Protein AF-A0AAV7UQ19-F1 (afdb_monomer_lite)

InterPro domains:
  IPR021623 Lamina-associated polypeptide 2 alpha, C-terminal [PF11560] (41-171)

Secondary structure (DSSP, 8-state):
--THHHHHSPPPGGGTTS-SS----HHHHHHHHHH---SSS-SS-HHHHHHHHHHHHHHHHHHHHHHHHHHHHHHHHHHHHHHHHHHHHHHTT---HHHHHHHHHHHHHHHHHHHHHHHHHHHHHHHHHHHHHHHHHHT----HHHHHHHHTSPP-SSSSSHHHHHHHHHHHHHHTT-GGG-S--TT----------TTS---TTS---S---PPP------

Structure (mmCIF, N/CA/C/O backbone):
data_AF-A0AAV7UQ19-F1
#
_entry.id   AF-A0AAV7UQ19-F1
#
loop_
_atom_site.group_PDB
_atom_site.id
_atom_site.type_symbol
_atom_site.label_atom_id
_atom_site.label_alt_id
_atom_site.label_comp_id
_atom_site.label_asym_id
_atom_site.label_entity_id
_atom_site.label_seq_id
_atom_site.pdbx_PDB_ins_code
_atom_site.Cartn_x
_atom_site.Cartn_y
_atom_site.Cartn_z
_atom_site.occupancy
_atom_site.B_iso_or_equiv
_atom_site.auth_seq_id
_atom_site.auth_comp_id
_atom_site.auth_asym_id
_atom_site.auth_atom_id
_atom_site.pdbx_PDB_model_num
ATOM 1 N N . MET A 1 1 ? 0.026 9.177 -5.948 1.00 49.06 1 MET A N 1
ATOM 2 C CA . MET A 1 1 ? -0.647 8.541 -4.798 1.00 49.06 1 MET A CA 1
ATOM 3 C C . MET A 1 1 ? -1.899 9.338 -4.494 1.00 49.06 1 MET A C 1
ATOM 5 O O . MET A 1 1 ? -1.816 10.563 -4.570 1.00 49.06 1 MET A O 1
ATOM 9 N N . PRO A 1 2 ? -3.050 8.702 -4.235 1.00 48.94 2 PRO A N 1
ATOM 10 C CA . PRO A 1 2 ? -4.256 9.445 -3.907 1.00 48.94 2 PRO A CA 1
ATOM 11 C C . PRO A 1 2 ? -4.009 10.216 -2.606 1.00 48.94 2 PRO A C 1
ATOM 13 O O . PRO A 1 2 ? -3.801 9.622 -1.557 1.00 48.94 2 PRO A O 1
ATOM 16 N N . ARG A 1 3 ? -4.032 11.551 -2.680 1.00 52.94 3 ARG A N 1
ATOM 17 C CA . ARG A 1 3 ? -3.902 12.474 -1.532 1.00 52.94 3 ARG A CA 1
ATOM 18 C C . ARG A 1 3 ? -5.003 12.289 -0.469 1.00 52.94 3 ARG A C 1
ATOM 20 O O . ARG A 1 3 ? -4.971 12.941 0.567 1.00 52.94 3 ARG A O 1
ATOM 27 N N . PHE A 1 4 ? -5.979 11.426 -0.742 1.00 53.84 4 PHE A N 1
ATOM 28 C CA . PHE A 1 4 ? -7.168 11.185 0.069 1.00 53.84 4 PHE A CA 1
ATOM 29 C C . PHE A 1 4 ? -6.860 10.538 1.420 1.00 53.84 4 PHE A C 1
ATOM 31 O O . PHE A 1 4 ? -7.400 10.937 2.444 1.00 53.84 4 PHE A O 1
ATOM 38 N N . THR A 1 5 ? -5.944 9.580 1.448 1.00 58.97 5 THR A N 1
ATOM 39 C CA . THR A 1 5 ? -5.690 8.749 2.631 1.00 58.97 5 THR A CA 1
ATOM 40 C C . THR A 1 5 ? -4.917 9.485 3.729 1.00 58.97 5 THR A C 1
ATOM 42 O O . THR A 1 5 ? -5.067 9.165 4.902 1.00 58.97 5 THR A O 1
ATOM 45 N N . ALA A 1 6 ? -4.136 10.516 3.389 1.00 63.81 6 ALA A N 1
ATOM 46 C CA . ALA A 1 6 ? -3.443 11.339 4.384 1.00 63.81 6 ALA A CA 1
ATOM 47 C C . ALA A 1 6 ? -4.411 12.183 5.235 1.00 63.81 6 ALA A C 1
ATOM 49 O O . ALA A 1 6 ? -4.102 12.477 6.385 1.00 63.81 6 ALA A O 1
ATOM 50 N N . LYS A 1 7 ? -5.579 12.546 4.684 1.00 75.94 7 LYS A N 1
ATOM 51 C CA . LYS A 1 7 ? -6.638 13.251 5.423 1.00 75.94 7 LYS A CA 1
ATOM 52 C C . LYS A 1 7 ? -7.457 12.310 6.306 1.00 75.94 7 LYS A C 1
ATOM 54 O O . LYS A 1 7 ? -7.881 12.720 7.376 1.00 75.94 7 LYS A O 1
ATOM 59 N N . LEU A 1 8 ? -7.666 11.074 5.851 1.00 80.44 8 LEU A N 1
ATOM 60 C CA . LEU A 1 8 ? -8.475 10.074 6.556 1.00 80.44 8 LEU A CA 1
ATOM 61 C C . LEU A 1 8 ? -7.767 9.491 7.788 1.00 80.44 8 LEU A C 1
ATOM 63 O O . LEU A 1 8 ? -8.427 9.103 8.743 1.00 80.44 8 LEU A O 1
ATOM 67 N N . TYR A 1 9 ? -6.430 9.456 7.783 1.00 85.69 9 TYR A N 1
ATOM 68 C CA . TYR A 1 9 ? -5.628 8.873 8.863 1.00 85.69 9 TYR A CA 1
ATOM 69 C C . TYR A 1 9 ? -4.575 9.874 9.378 1.00 85.69 9 TYR A C 1
ATOM 71 O O . TYR A 1 9 ? -3.382 9.712 9.085 1.00 85.69 9 TYR A O 1
ATOM 79 N N . PRO A 1 10 ? -4.979 10.936 10.105 1.00 82.38 10 PRO A N 1
ATOM 80 C CA . PRO A 1 10 ? -4.056 11.976 10.557 1.00 82.38 10 PRO A CA 1
ATOM 81 C C . PRO A 1 10 ? -3.060 11.426 11.587 1.00 82.38 10 PRO A C 1
ATOM 83 O O . PRO A 1 10 ? -3.428 10.710 12.503 1.00 82.38 10 PRO A O 1
ATOM 86 N N . LEU A 1 11 ? -1.771 11.727 11.485 1.00 68.56 11 LEU A N 1
ATOM 87 C CA . LEU A 1 11 ? -0.820 11.243 12.490 1.00 68.56 11 LEU A CA 1
ATOM 88 C C . LEU A 1 11 ? -0.885 12.075 13.774 1.00 68.56 11 LEU A C 1
ATOM 90 O O . LEU A 1 11 ? -0.812 13.301 13.717 1.00 68.56 11 LEU A O 1
ATOM 94 N N . GLN A 1 12 ? -0.965 11.400 14.925 1.00 67.56 12 GLN A N 1
ATOM 95 C CA . GLN A 1 12 ? -0.674 12.024 16.218 1.00 67.56 12 GLN A CA 1
ATOM 96 C C . GLN A 1 12 ? 0.805 12.436 16.293 1.00 67.56 12 GLN A C 1
ATOM 98 O O . GLN A 1 12 ? 1.647 11.870 15.591 1.00 67.56 12 GLN A O 1
ATOM 103 N N . ASP A 1 13 ? 1.119 13.393 17.171 1.00 65.06 13 ASP A N 1
ATOM 104 C CA . ASP A 1 13 ? 2.442 14.026 17.303 1.00 65.06 13 ASP A CA 1
ATOM 105 C C . ASP A 1 13 ? 3.612 13.034 17.361 1.00 65.06 13 ASP A C 1
ATOM 107 O O . ASP A 1 13 ? 4.627 13.245 16.709 1.00 65.06 13 ASP A O 1
ATOM 111 N N . MET A 1 14 ? 3.424 11.899 18.039 1.00 55.53 14 MET A N 1
ATOM 112 C CA . MET A 1 14 ? 4.419 10.827 18.214 1.00 55.53 14 MET A CA 1
ATOM 113 C C . MET A 1 14 ? 4.880 10.149 16.913 1.00 55.53 14 MET A C 1
ATOM 115 O O . MET A 1 14 ? 5.883 9.445 16.898 1.00 55.53 14 MET A O 1
ATOM 119 N N . LEU A 1 15 ? 4.117 10.293 15.831 1.00 61.28 15 LEU A N 1
ATOM 120 C CA . LEU A 1 15 ? 4.393 9.666 14.540 1.00 61.28 15 LEU A CA 1
ATOM 121 C C . LEU A 1 15 ? 4.612 10.699 13.433 1.00 61.28 15 LEU A C 1
ATOM 123 O O . LEU A 1 15 ? 4.862 10.294 12.301 1.00 61.28 15 LEU A O 1
ATOM 127 N N . LYS A 1 16 ? 4.544 12.005 13.734 1.00 65.62 16 LYS A N 1
ATOM 128 C CA . LYS A 1 16 ? 4.816 13.082 12.764 1.00 65.62 16 LYS A CA 1
ATOM 129 C C . LYS A 1 16 ? 6.206 12.969 12.141 1.00 65.62 16 LYS A C 1
ATOM 131 O O . LYS A 1 16 ? 6.373 13.339 10.985 1.00 65.62 16 LYS A O 1
ATOM 136 N N . ASP A 1 17 ? 7.147 12.387 12.877 1.00 67.50 17 ASP A N 1
ATOM 137 C CA . ASP A 1 17 ? 8.514 12.144 12.418 1.00 67.50 17 ASP A CA 1
ATOM 138 C C . ASP A 1 17 ? 8.624 10.972 11.436 1.00 67.50 17 ASP A C 1
ATOM 140 O O . ASP A 1 17 ? 9.706 10.714 10.911 1.00 67.50 17 ASP A O 1
ATOM 144 N N . LEU A 1 18 ? 7.533 10.239 11.172 1.00 65.94 18 LEU A N 1
ATOM 145 C CA . LEU A 1 18 ? 7.543 9.186 10.170 1.00 65.94 18 LEU A CA 1
ATOM 146 C C . LEU A 1 18 ? 7.706 9.839 8.788 1.00 65.94 18 LEU A C 1
ATOM 148 O O . LEU A 1 18 ? 6.786 10.519 8.323 1.00 65.94 18 LEU A O 1
ATOM 152 N N . PRO A 1 19 ? 8.848 9.635 8.116 1.00 65.75 19 PRO A N 1
ATOM 153 C CA . PRO A 1 19 ? 9.181 10.385 6.918 1.00 65.75 19 PRO A CA 1
ATOM 154 C C . PRO A 1 19 ? 8.179 10.098 5.790 1.00 65.75 19 PRO A C 1
ATOM 156 O O . PRO A 1 19 ? 8.015 8.961 5.343 1.00 65.75 19 PRO A O 1
ATOM 159 N N . ASP A 1 20 ? 7.520 11.151 5.300 1.00 66.12 20 ASP A N 1
ATOM 160 C CA . ASP A 1 20 ? 6.626 11.094 4.130 1.00 66.12 20 ASP A CA 1
ATOM 161 C C . ASP A 1 20 ? 7.392 10.861 2.814 1.00 66.12 20 ASP A C 1
ATOM 163 O O . ASP A 1 20 ? 6.817 10.475 1.791 1.00 66.12 20 ASP A O 1
ATOM 167 N N . SER A 1 21 ? 8.706 11.080 2.838 1.00 69.06 21 SER A N 1
ATOM 168 C CA . SER A 1 21 ? 9.619 10.933 1.709 1.00 69.06 21 SER A CA 1
ATOM 169 C C . SER A 1 21 ? 10.828 10.097 2.092 1.00 69.06 21 SER A C 1
ATOM 171 O O . SER A 1 21 ? 11.282 10.153 3.228 1.00 69.06 21 SER A O 1
ATOM 173 N N . ILE A 1 22 ? 11.399 9.376 1.127 1.00 76.06 22 ILE A N 1
ATOM 174 C CA . ILE A 1 22 ? 12.672 8.678 1.334 1.00 76.06 22 ILE A CA 1
ATOM 175 C C . ILE A 1 22 ? 13.717 9.703 1.808 1.00 76.06 22 ILE A C 1
ATOM 177 O O . ILE A 1 22 ? 13.886 10.723 1.131 1.00 76.06 22 ILE A O 1
ATOM 181 N N . PRO A 1 23 ? 14.396 9.471 2.945 1.00 76.88 23 PRO A N 1
ATOM 182 C CA . PRO A 1 23 ? 15.484 10.334 3.372 1.00 76.88 23 PRO A CA 1
ATOM 183 C C . PRO A 1 23 ? 16.615 10.248 2.345 1.00 76.88 23 PRO A C 1
ATOM 185 O O . PRO A 1 23 ? 17.135 9.168 2.072 1.00 76.88 23 PRO A O 1
ATOM 188 N N . ASN A 1 24 ? 16.981 11.391 1.772 1.00 74.38 24 ASN A N 1
ATOM 189 C CA . ASN A 1 24 ? 18.161 11.520 0.927 1.00 74.38 24 ASN A CA 1
ATOM 190 C C . ASN A 1 24 ? 19.242 12.219 1.744 1.00 74.38 24 ASN A C 1
ATOM 192 O O . ASN A 1 24 ? 19.076 13.382 2.112 1.00 74.38 24 ASN A O 1
ATOM 196 N N . ASP A 1 25 ? 20.337 11.519 2.022 1.00 80.69 25 ASP A N 1
ATOM 197 C CA . ASP A 1 25 ? 21.479 12.113 2.705 1.00 80.69 25 ASP A CA 1
ATOM 198 C C . ASP A 1 25 ? 22.265 12.993 1.719 1.00 80.69 25 ASP A C 1
ATOM 200 O O . ASP A 1 25 ? 22.795 12.519 0.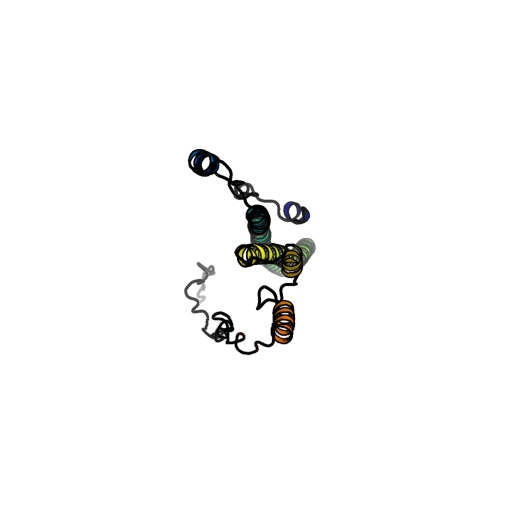707 1.00 80.69 25 ASP A O 1
ATOM 204 N N . CYS A 1 26 ? 22.313 14.298 1.996 1.00 79.25 26 CYS A N 1
ATOM 205 C CA . CYS A 1 26 ? 23.007 15.271 1.159 1.00 79.25 26 CYS A CA 1
ATOM 206 C C . CYS A 1 26 ? 24.517 15.007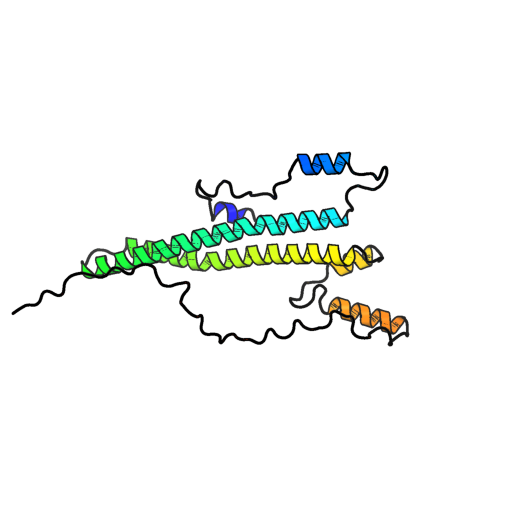 1.094 1.00 79.25 26 CYS A C 1
ATOM 208 O O . CYS A 1 26 ? 25.137 15.291 0.065 1.00 79.25 26 CYS A O 1
ATOM 210 N N . PHE A 1 27 ? 25.107 14.416 2.136 1.00 81.25 27 PHE A N 1
ATOM 211 C CA . PHE A 1 27 ? 26.520 14.049 2.140 1.00 81.25 27 PHE A CA 1
ATOM 212 C C . PHE A 1 27 ? 26.794 12.861 1.230 1.00 81.25 27 PHE A C 1
ATOM 214 O O . PHE A 1 27 ? 27.799 12.869 0.529 1.00 81.25 27 PHE A O 1
ATOM 221 N N . VAL A 1 28 ? 25.882 11.887 1.163 1.00 81.88 28 VAL A N 1
ATOM 222 C CA . VAL A 1 28 ? 25.990 10.771 0.210 1.00 81.88 28 VAL A CA 1
ATOM 223 C C . VAL A 1 28 ? 25.868 11.285 -1.221 1.00 81.88 28 VAL A C 1
ATOM 225 O O . VAL A 1 28 ? 26.685 10.927 -2.063 1.00 81.88 28 VAL A O 1
ATOM 228 N N . ALA A 1 29 ? 24.910 12.174 -1.495 1.00 80.19 29 ALA A N 1
ATOM 229 C CA . ALA A 1 29 ? 24.781 12.795 -2.814 1.00 80.19 29 ALA A CA 1
ATOM 230 C C . ALA A 1 29 ? 26.049 13.575 -3.203 1.00 80.19 29 ALA A C 1
ATOM 232 O O . ALA A 1 29 ? 26.537 13.446 -4.324 1.00 80.19 29 ALA A O 1
ATOM 233 N N . SER A 1 30 ? 26.616 14.333 -2.261 1.00 80.75 30 SER A N 1
ATOM 234 C CA . SER A 1 30 ? 27.856 15.087 -2.468 1.00 80.75 30 SER A CA 1
ATOM 235 C C . SER A 1 30 ? 29.048 14.156 -2.692 1.00 80.75 30 SER A C 1
ATOM 237 O O . SER A 1 30 ? 29.818 14.359 -3.623 1.00 80.75 30 SER A O 1
ATOM 239 N N . LEU A 1 31 ? 29.177 13.095 -1.892 1.00 83.00 31 LEU A N 1
ATOM 240 C CA . LEU A 1 31 ? 30.233 12.097 -2.032 1.00 83.00 31 LEU A CA 1
ATOM 241 C C . LEU A 1 31 ? 30.174 11.423 -3.404 1.00 83.00 31 LEU A C 1
ATOM 243 O O . LEU A 1 31 ? 31.208 11.300 -4.052 1.00 83.00 31 LEU A O 1
ATOM 247 N N . VAL A 1 32 ? 28.985 11.040 -3.878 1.00 81.25 32 VAL A N 1
ATOM 248 C CA . VAL A 1 32 ? 28.799 10.459 -5.219 1.00 81.25 32 VAL A CA 1
ATOM 249 C C . VAL A 1 32 ? 29.258 11.429 -6.309 1.00 81.25 32 VAL A C 1
ATOM 251 O O . VAL A 1 32 ? 29.998 11.020 -7.196 1.00 81.25 32 VAL A O 1
ATOM 254 N N . MET A 1 33 ? 28.901 12.713 -6.207 1.00 77.69 33 MET A N 1
ATOM 255 C CA . MET A 1 33 ? 29.345 13.745 -7.156 1.00 77.69 33 MET A CA 1
ATOM 256 C C . MET A 1 33 ? 30.867 13.959 -7.143 1.00 77.69 33 MET A C 1
ATOM 258 O O . MET A 1 33 ? 31.459 14.176 -8.193 1.00 77.69 33 MET A O 1
ATOM 262 N N . PHE A 1 34 ? 31.513 13.899 -5.974 1.00 78.69 34 PHE A N 1
ATOM 263 C CA . PHE A 1 34 ? 32.963 14.103 -5.852 1.00 78.69 34 PHE A CA 1
ATOM 264 C C . PHE A 1 34 ? 33.798 12.856 -6.178 1.00 78.69 34 PHE A C 1
ATOM 266 O O . PHE A 1 34 ? 34.990 12.979 -6.446 1.00 78.69 34 PHE A O 1
ATOM 273 N N . THR A 1 35 ? 33.203 11.662 -6.129 1.00 79.06 35 THR A N 1
ATOM 274 C CA . THR A 1 35 ? 33.899 10.381 -6.355 1.00 79.06 35 THR A CA 1
ATOM 275 C C . THR A 1 35 ? 33.578 9.737 -7.701 1.00 79.06 35 THR A C 1
ATOM 277 O O . THR A 1 35 ? 34.187 8.722 -8.040 1.00 79.06 35 THR A O 1
ATOM 280 N N . SER A 1 36 ? 32.660 10.296 -8.495 1.00 71.56 36 SER A N 1
ATOM 281 C CA . SER A 1 36 ? 32.379 9.795 -9.840 1.00 71.56 36 SER A CA 1
ATOM 282 C C . SER A 1 36 ? 33.562 10.075 -10.774 1.00 71.56 36 SER A C 1
ATOM 284 O O . SER A 1 36 ? 33.813 11.215 -11.144 1.00 71.56 36 SER A O 1
ATOM 286 N N . VAL A 1 37 ? 34.281 9.021 -11.165 1.00 66.06 37 VAL A N 1
ATOM 287 C CA . VAL A 1 37 ? 35.492 9.081 -12.017 1.00 66.06 37 VAL A CA 1
ATOM 288 C C . VAL A 1 37 ? 35.161 9.215 -13.518 1.00 66.06 37 VAL A C 1
ATOM 290 O O . VAL A 1 37 ? 36.055 9.260 -14.354 1.00 66.06 37 VAL A O 1
ATOM 293 N N . VAL A 1 38 ? 33.881 9.258 -13.900 1.00 61.19 38 VAL A N 1
ATOM 294 C CA . VAL A 1 38 ? 33.470 9.228 -15.312 1.00 61.19 38 VAL A CA 1
ATOM 295 C C . VAL A 1 38 ? 33.130 10.639 -15.793 1.00 61.19 38 VAL A C 1
ATOM 297 O O . VAL A 1 38 ? 32.116 11.192 -15.383 1.00 61.19 38 VAL A O 1
ATOM 300 N N . GLU A 1 39 ? 33.972 11.207 -16.662 1.00 56.56 39 GLU A N 1
ATOM 301 C CA . GLU A 1 39 ? 33.857 12.601 -17.131 1.00 56.56 39 GLU A CA 1
ATOM 302 C C . GLU A 1 39 ? 32.731 12.845 -18.161 1.00 56.56 39 GLU A C 1
ATOM 304 O O . GLU A 1 39 ? 32.333 13.990 -18.326 1.00 56.56 39 GLU A O 1
ATOM 309 N N . ASP A 1 40 ? 32.147 11.806 -18.782 1.00 49.12 40 ASP A N 1
ATOM 310 C CA . ASP A 1 40 ? 31.154 11.972 -19.872 1.00 49.12 40 ASP A CA 1
ATOM 311 C C . ASP A 1 40 ? 29.950 11.002 -19.842 1.00 49.12 40 ASP A C 1
ATOM 313 O O . ASP A 1 40 ? 29.156 10.941 -20.785 1.00 49.12 40 ASP A O 1
ATOM 317 N N . ALA A 1 41 ? 29.753 10.233 -18.768 1.00 51.06 41 ALA A N 1
ATOM 318 C CA . ALA A 1 41 ? 28.557 9.398 -18.644 1.00 51.06 41 ALA A CA 1
ATOM 319 C C . ALA A 1 41 ? 27.459 10.169 -17.916 1.00 51.06 41 ALA A C 1
ATOM 321 O O . ALA A 1 41 ? 27.666 10.670 -16.814 1.00 51.06 41 ALA A O 1
ATOM 322 N N . ASN A 1 42 ? 26.273 10.224 -18.518 1.00 56.50 42 ASN A N 1
ATOM 323 C CA . ASN A 1 42 ? 25.042 10.631 -17.854 1.00 56.50 42 ASN A CA 1
ATOM 324 C C . ASN A 1 42 ? 24.936 9.892 -16.502 1.00 56.50 42 ASN A C 1
ATOM 326 O O . ASN A 1 42 ? 24.652 8.700 -16.472 1.00 56.50 42 ASN A O 1
ATOM 330 N N . ILE A 1 43 ? 25.222 10.587 -15.391 1.00 58.19 43 ILE A N 1
ATOM 331 C CA . ILE A 1 43 ? 25.453 10.008 -14.047 1.00 58.19 43 ILE A CA 1
ATOM 332 C C . ILE A 1 43 ? 24.243 9.189 -13.549 1.00 58.19 43 ILE A C 1
ATOM 334 O O . ILE A 1 43 ? 24.357 8.368 -12.638 1.00 58.19 43 ILE A O 1
ATOM 338 N N . ARG A 1 44 ? 23.073 9.380 -14.170 1.00 65.19 44 ARG A N 1
ATOM 339 C CA . ARG A 1 44 ? 21.897 8.524 -14.018 1.00 65.19 44 ARG A CA 1
ATOM 340 C C . ARG A 1 44 ? 21.373 8.084 -15.372 1.00 65.19 44 ARG A C 1
ATOM 342 O O . ARG A 1 44 ? 20.899 8.903 -16.160 1.00 65.19 44 ARG A O 1
ATOM 349 N N . ASP A 1 45 ? 21.337 6.775 -15.582 1.00 78.12 45 ASP A N 1
ATOM 350 C CA . ASP A 1 45 ? 20.615 6.205 -16.706 1.00 78.12 45 ASP A CA 1
ATOM 351 C C . ASP A 1 45 ? 19.115 6.505 -16.583 1.00 78.12 45 ASP A C 1
ATOM 353 O O . ASP A 1 45 ? 18.522 6.459 -15.501 1.00 78.12 45 ASP A O 1
ATOM 357 N N . SER A 1 46 ? 18.453 6.761 -17.715 1.00 83.06 46 SER A N 1
ATOM 358 C CA . SER A 1 46 ? 16.994 6.985 -17.753 1.00 83.06 46 SER A CA 1
ATOM 359 C C . SER A 1 46 ? 16.185 5.818 -17.154 1.00 83.06 46 SER A C 1
ATOM 361 O O . SER A 1 46 ? 15.041 5.989 -16.726 1.00 83.06 46 SER A O 1
ATOM 363 N N . VAL A 1 47 ? 16.773 4.618 -17.113 1.00 85.50 47 VAL A N 1
ATOM 364 C CA . VAL A 1 47 ? 16.213 3.429 -16.457 1.00 85.50 47 VAL A CA 1
ATOM 365 C C . VAL A 1 47 ? 16.299 3.556 -14.936 1.00 85.50 47 VAL A C 1
ATOM 367 O O . VAL A 1 47 ? 15.302 3.310 -14.255 1.00 85.50 47 VAL A O 1
ATOM 370 N N . ASP A 1 48 ? 17.434 4.008 -14.403 1.00 87.94 48 ASP A N 1
ATOM 371 C CA . ASP A 1 48 ? 17.627 4.222 -12.966 1.00 87.94 48 ASP A CA 1
ATOM 372 C C . ASP A 1 48 ? 16.707 5.322 -12.436 1.00 87.94 48 ASP A C 1
ATOM 374 O O . ASP A 1 48 ? 16.190 5.232 -11.321 1.00 87.94 48 ASP A O 1
ATOM 378 N N . GLU A 1 49 ? 16.410 6.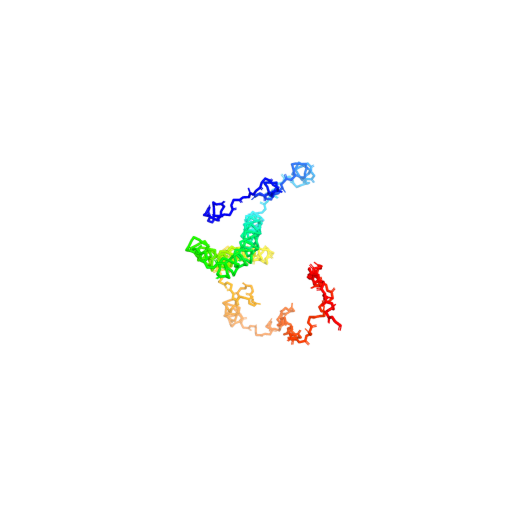336 -13.253 1.00 89.50 49 GLU A N 1
ATOM 379 C CA . GLU A 1 49 ? 15.383 7.319 -12.918 1.00 89.50 49 GLU A CA 1
ATOM 380 C C . GLU A 1 49 ? 13.996 6.689 -12.748 1.00 89.50 49 GLU A C 1
ATOM 382 O O . GLU A 1 49 ? 13.321 6.926 -11.742 1.00 89.50 49 GLU A O 1
ATOM 387 N N . LYS A 1 50 ? 13.584 5.826 -13.679 1.00 90.62 50 LYS A N 1
ATOM 388 C CA . LYS A 1 50 ? 12.294 5.125 -13.599 1.00 90.62 50 LYS A CA 1
ATOM 389 C C . LYS A 1 50 ? 12.224 4.185 -12.397 1.00 90.62 50 LYS A C 1
ATOM 391 O O . LYS A 1 50 ? 11.174 4.107 -11.752 1.00 90.62 50 LYS A O 1
ATOM 396 N N . VAL A 1 51 ? 13.321 3.494 -12.082 1.00 92.31 51 VAL A N 1
ATOM 397 C CA . VAL A 1 51 ? 13.4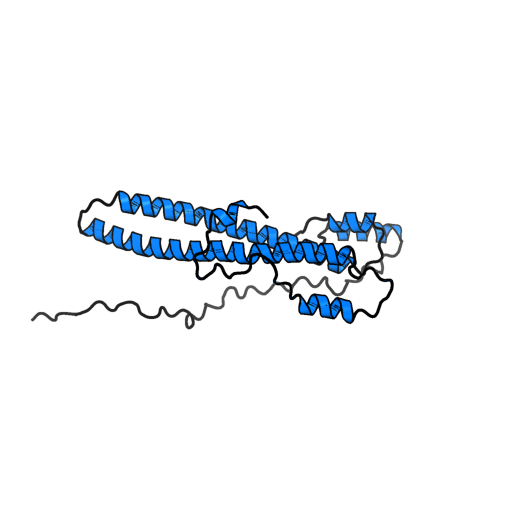25 2.625 -10.901 1.00 92.31 51 VAL A CA 1
ATOM 398 C C . VAL A 1 51 ? 13.308 3.447 -9.618 1.00 92.31 51 VAL A C 1
ATOM 400 O O . VAL A 1 51 ? 12.489 3.110 -8.767 1.00 92.31 51 VAL A O 1
ATOM 403 N N . ASP A 1 52 ? 14.036 4.556 -9.497 1.00 91.19 52 ASP A N 1
ATOM 404 C CA . ASP A 1 52 ? 13.968 5.454 -8.337 1.00 91.19 52 ASP A CA 1
ATOM 405 C C . ASP A 1 52 ? 12.552 6.020 -8.130 1.00 91.19 52 ASP A C 1
ATOM 407 O O . ASP A 1 52 ? 11.998 5.958 -7.031 1.00 91.19 52 ASP A O 1
ATOM 411 N N . VAL A 1 53 ? 11.891 6.486 -9.196 1.00 91.25 53 VAL A N 1
ATOM 412 C CA . VAL A 1 53 ? 10.494 6.954 -9.130 1.00 91.25 53 VAL A CA 1
ATOM 413 C C . VAL A 1 53 ? 9.553 5.845 -8.652 1.00 91.25 53 VAL A C 1
ATOM 415 O O . VAL A 1 53 ? 8.637 6.096 -7.860 1.00 91.25 53 VAL A O 1
ATOM 418 N N . ALA A 1 54 ? 9.753 4.612 -9.114 1.00 93.06 54 ALA A N 1
ATOM 419 C CA . ALA A 1 54 ? 8.967 3.470 -8.672 1.00 93.06 54 ALA A CA 1
ATOM 420 C C . ALA A 1 54 ? 9.234 3.132 -7.194 1.00 93.06 54 ALA A C 1
ATOM 422 O O . ALA A 1 54 ? 8.282 2.946 -6.435 1.00 93.06 54 ALA A O 1
ATOM 423 N N . LEU A 1 55 ? 10.490 3.145 -6.745 1.00 91.56 55 LEU A N 1
ATOM 424 C CA . LEU A 1 55 ? 10.859 2.911 -5.346 1.00 91.56 55 LEU A CA 1
ATOM 425 C C . LEU A 1 55 ? 10.310 3.994 -4.408 1.00 91.56 55 LEU A C 1
ATOM 427 O O . LEU A 1 55 ? 9.766 3.666 -3.355 1.00 91.56 55 LEU A O 1
ATOM 431 N N . LYS A 1 56 ? 10.319 5.265 -4.819 1.00 90.88 56 LYS A N 1
ATOM 432 C CA . LYS A 1 56 ? 9.646 6.367 -4.105 1.00 90.88 56 LYS A CA 1
ATOM 433 C C . LYS A 1 56 ? 8.148 6.117 -3.930 1.00 90.88 56 LYS A C 1
ATOM 435 O O . LYS A 1 56 ? 7.585 6.380 -2.863 1.00 90.88 56 LYS A O 1
ATOM 440 N N . LYS A 1 57 ? 7.480 5.559 -4.945 1.00 90.44 57 LYS A N 1
ATOM 441 C CA . LYS A 1 57 ? 6.068 5.149 -4.839 1.00 90.44 57 LYS A CA 1
ATOM 442 C C . LYS A 1 57 ? 5.877 3.978 -3.872 1.00 90.44 57 LYS A C 1
ATOM 444 O O . LYS A 1 57 ? 4.933 4.012 -3.092 1.00 90.44 57 LYS A O 1
ATOM 449 N N . VAL A 1 58 ? 6.763 2.979 -3.883 1.00 91.69 58 VAL A N 1
ATOM 450 C CA . VAL A 1 58 ? 6.725 1.873 -2.906 1.00 91.69 58 VAL A CA 1
ATOM 451 C C . VAL A 1 58 ? 6.850 2.422 -1.488 1.00 91.69 58 VAL A C 1
ATOM 453 O O . VAL A 1 58 ? 6.004 2.123 -0.643 1.00 91.69 58 VAL A O 1
ATOM 456 N N . TYR A 1 59 ? 7.863 3.262 -1.261 1.00 89.88 59 TYR A N 1
ATOM 457 C CA . TYR A 1 59 ? 8.156 3.846 0.040 1.00 89.88 59 TYR A CA 1
ATOM 458 C C . TYR A 1 59 ? 7.002 4.693 0.552 1.00 89.88 59 TYR A C 1
ATOM 460 O O . TYR A 1 59 ? 6.562 4.461 1.662 1.00 89.88 59 TYR A O 1
ATOM 468 N N . SER A 1 60 ? 6.448 5.598 -0.260 1.00 87.38 60 SER A N 1
ATOM 469 C CA . SER A 1 60 ? 5.326 6.459 0.157 1.00 87.38 60 SER A CA 1
ATOM 470 C C . SER A 1 60 ? 4.044 5.695 0.515 1.00 87.38 60 SER A C 1
ATOM 472 O O . SER A 1 60 ? 3.243 6.182 1.311 1.00 87.38 60 SER A O 1
ATOM 474 N N . GLY A 1 61 ? 3.833 4.485 -0.015 1.00 88.50 61 GLY A N 1
ATOM 475 C CA . GLY A 1 61 ? 2.693 3.655 0.385 1.00 88.50 61 GLY A CA 1
ATOM 476 C C . GLY A 1 61 ? 2.882 2.927 1.723 1.00 88.50 61 GLY A C 1
ATOM 477 O O . GLY A 1 61 ? 1.898 2.648 2.407 1.00 88.50 61 GLY A O 1
ATOM 478 N N . ALA A 1 62 ? 4.120 2.658 2.147 1.00 87.31 62 ALA A N 1
ATOM 479 C CA . ALA A 1 62 ? 4.402 1.989 3.419 1.00 87.31 62 ALA A CA 1
ATOM 480 C C . ALA A 1 62 ? 3.922 2.768 4.667 1.00 87.31 62 ALA A C 1
ATOM 482 O O . ALA A 1 62 ? 3.151 2.190 5.441 1.00 87.31 62 ALA A O 1
ATOM 483 N N . PRO A 1 63 ? 4.281 4.056 4.875 1.00 85.88 63 PRO A N 1
ATOM 484 C CA . PRO A 1 63 ? 3.818 4.820 6.027 1.00 85.88 63 PRO A CA 1
ATOM 485 C C . PRO A 1 63 ? 2.303 4.999 5.980 1.00 85.88 63 PRO A C 1
ATOM 487 O O . PRO A 1 63 ? 1.643 4.950 7.010 1.00 85.88 63 PRO A O 1
ATOM 490 N N . LEU A 1 64 ? 1.723 5.118 4.787 1.00 86.06 64 LEU A N 1
ATOM 491 C CA . LEU A 1 64 ? 0.285 5.260 4.625 1.00 86.06 64 LEU A CA 1
ATOM 492 C C . LEU A 1 64 ? -0.488 3.998 5.039 1.00 86.06 64 LEU A C 1
ATOM 494 O O . LEU A 1 64 ? -1.472 4.085 5.771 1.00 86.06 64 LEU A O 1
ATOM 498 N N . SER A 1 65 ? -0.019 2.820 4.623 1.00 89.56 65 SER A N 1
ATOM 499 C CA . SER A 1 65 ? -0.569 1.545 5.096 1.00 89.56 65 SER A CA 1
ATOM 500 C C . SER A 1 65 ? -0.378 1.387 6.608 1.00 89.56 65 SER A C 1
ATOM 502 O O . SER A 1 65 ? -1.257 0.861 7.290 1.00 89.56 65 SER A O 1
ATOM 504 N N . LEU A 1 66 ? 0.760 1.830 7.150 1.00 89.06 66 LEU A N 1
ATOM 505 C CA . LEU A 1 66 ? 1.020 1.783 8.587 1.00 89.06 66 LEU A CA 1
ATOM 506 C C . LEU A 1 66 ? 0.034 2.665 9.368 1.00 89.06 66 LEU A C 1
ATOM 508 O O . LEU A 1 66 ? -0.547 2.188 10.340 1.00 89.06 66 LEU A O 1
ATOM 512 N N . ARG A 1 67 ? -0.229 3.895 8.905 1.00 87.75 67 ARG A N 1
ATOM 513 C CA . ARG A 1 67 ? -1.227 4.809 9.492 1.00 87.75 67 ARG A CA 1
ATOM 514 C C . ARG A 1 67 ? -2.596 4.152 9.607 1.00 87.75 67 ARG A C 1
ATOM 516 O O . ARG A 1 67 ? -3.137 4.065 10.705 1.00 87.75 67 ARG A O 1
ATOM 523 N N . ALA A 1 68 ? -3.111 3.619 8.502 1.00 90.81 68 ALA A N 1
ATOM 524 C CA . ALA A 1 68 ? -4.411 2.952 8.479 1.00 90.81 68 ALA A CA 1
ATOM 525 C C . ALA A 1 68 ? -4.479 1.770 9.470 1.00 90.81 68 ALA A C 1
ATOM 527 O O . ALA A 1 68 ? -5.473 1.589 10.170 1.00 90.81 68 ALA A O 1
ATOM 528 N N . ARG A 1 69 ? -3.396 0.992 9.607 1.00 92.88 69 ARG A N 1
ATOM 529 C CA . ARG A 1 69 ? -3.316 -0.122 10.573 1.00 92.88 69 ARG A CA 1
ATOM 530 C C . ARG A 1 69 ? -3.305 0.341 12.030 1.00 92.88 69 ARG A C 1
ATOM 532 O O . ARG A 1 69 ? -3.920 -0.314 12.872 1.00 92.88 69 ARG A O 1
ATOM 539 N N . ILE A 1 70 ? -2.613 1.437 12.329 1.00 91.44 70 ILE A N 1
ATOM 540 C CA . ILE A 1 70 ? -2.585 2.026 13.674 1.00 91.44 70 ILE A CA 1
ATOM 541 C C . ILE A 1 70 ? -3.991 2.493 14.054 1.00 91.44 70 ILE A C 1
ATOM 543 O O . ILE A 1 70 ? -4.505 2.074 15.088 1.00 91.44 70 ILE A O 1
ATOM 547 N N . TYR A 1 71 ? -4.651 3.249 13.173 1.00 91.06 71 TYR A N 1
ATOM 548 C CA . TYR A 1 71 ? -6.033 3.693 13.370 1.00 91.06 71 TYR A CA 1
ATOM 549 C C . TYR A 1 71 ? -7.004 2.537 13.565 1.00 91.06 71 TYR A C 1
ATOM 551 O O . TYR A 1 71 ? -7.781 2.535 14.515 1.00 91.06 71 TYR A O 1
ATOM 559 N N . ARG A 1 72 ? -6.904 1.502 12.726 1.00 94.25 72 ARG A N 1
ATOM 560 C CA . ARG A 1 72 ? -7.683 0.273 12.893 1.00 94.25 72 ARG A CA 1
ATOM 561 C C . ARG A 1 72 ? -7.509 -0.325 14.286 1.00 94.25 72 ARG A C 1
ATOM 563 O O . ARG A 1 72 ? -8.480 -0.747 14.896 1.00 94.25 72 ARG A O 1
ATOM 570 N N . THR A 1 73 ? -6.275 -0.380 14.781 1.00 94.81 73 THR A N 1
ATOM 571 C CA . THR A 1 73 ? -5.975 -0.957 16.099 1.00 94.81 73 THR A CA 1
ATOM 572 C C . THR A 1 73 ? -6.584 -0.118 17.218 1.00 94.81 73 THR A C 1
ATOM 574 O O . THR A 1 73 ? -7.181 -0.680 18.131 1.00 94.81 73 THR A O 1
ATOM 577 N N . TYR A 1 74 ? -6.485 1.209 17.120 1.00 93.56 74 TYR A N 1
ATOM 578 C CA . TYR A 1 74 ? -7.093 2.133 18.076 1.00 93.56 74 TYR A CA 1
ATOM 579 C C . TYR A 1 74 ? -8.621 1.999 18.111 1.00 93.56 74 TYR A C 1
ATOM 581 O O . TYR A 1 74 ? -9.192 1.814 19.181 1.00 93.56 74 TYR A O 1
ATOM 589 N N . VAL A 1 75 ? -9.278 1.992 16.947 1.00 95.38 75 VAL A N 1
ATOM 590 C CA . VAL A 1 75 ? -10.740 1.849 16.869 1.00 95.38 75 VAL A CA 1
ATOM 591 C C . VAL A 1 75 ? -11.199 0.483 17.373 1.00 95.38 75 VAL A C 1
ATOM 593 O O . VAL A 1 75 ? -12.177 0.414 18.103 1.00 95.38 75 VAL A O 1
ATOM 596 N N . VAL A 1 76 ? -10.465 -0.601 17.093 1.00 97.38 76 VAL A N 1
ATOM 597 C CA . VAL A 1 76 ? -10.767 -1.920 17.681 1.00 97.38 76 VAL A CA 1
ATOM 598 C C . VAL A 1 76 ? -10.670 -1.892 19.210 1.00 97.38 76 VAL A C 1
ATOM 600 O O . VAL A 1 76 ? -11.498 -2.500 19.885 1.00 97.38 76 VAL A O 1
ATOM 603 N N . GLN A 1 77 ? -9.674 -1.208 19.777 1.00 96.56 77 GLN A N 1
ATOM 604 C CA . GLN A 1 77 ? -9.551 -1.075 21.232 1.00 96.56 77 GLN A CA 1
ATOM 605 C C . GLN A 1 77 ? -10.697 -0.252 21.829 1.00 96.56 77 GLN A C 1
ATOM 607 O O . GLN A 1 77 ? -11.243 -0.665 22.854 1.00 96.56 77 GLN A O 1
ATOM 612 N N . SER A 1 78 ? -11.079 0.853 21.177 1.00 95.88 78 SER A N 1
ATOM 613 C CA . SER A 1 78 ? -12.247 1.650 21.570 1.00 95.88 78 SER A CA 1
ATOM 614 C C . SER A 1 78 ? -13.510 0.799 21.524 1.00 95.88 78 SER A C 1
ATOM 616 O O . SER A 1 78 ? -14.142 0.630 22.555 1.00 95.88 78 SER A O 1
ATOM 618 N N . LEU A 1 79 ? -13.781 0.119 20.407 1.00 97.31 79 LEU A N 1
ATOM 619 C CA . LEU A 1 79 ? -14.945 -0.751 20.234 1.00 97.31 79 LEU A CA 1
ATOM 620 C C . LEU A 1 79 ? -15.067 -1.804 21.339 1.00 97.31 79 LEU A C 1
ATOM 622 O O . LEU A 1 79 ? -16.151 -2.024 21.873 1.00 97.31 79 LEU A O 1
ATOM 626 N N . ILE A 1 80 ? -13.960 -2.441 21.733 1.00 97.00 80 ILE A N 1
ATOM 627 C CA . ILE A 1 80 ? -13.954 -3.399 22.850 1.00 97.00 80 ILE A CA 1
ATOM 628 C C . ILE A 1 80 ? -14.319 -2.716 24.177 1.00 97.00 80 ILE A C 1
ATOM 630 O O . ILE A 1 80 ? -14.992 -3.326 25.009 1.00 97.00 80 ILE A O 1
ATOM 634 N N . SER A 1 81 ? -13.840 -1.493 24.408 1.00 96.50 81 SER A N 1
ATOM 635 C CA . SER A 1 81 ? -14.174 -0.703 25.596 1.00 96.50 81 SER A CA 1
ATOM 636 C C . SER A 1 81 ? -15.645 -0.286 25.593 1.00 96.50 81 SER A C 1
ATOM 638 O O . SER A 1 81 ? -16.348 -0.535 26.569 1.00 96.50 81 SER A O 1
ATOM 640 N N . ASP A 1 82 ? -16.129 0.251 24.478 1.00 95.06 82 ASP A N 1
ATOM 641 C CA . ASP A 1 82 ? -17.485 0.780 24.322 1.00 95.06 82 ASP A CA 1
ATOM 642 C C . ASP A 1 82 ? -18.524 -0.339 24.388 1.00 95.06 82 ASP A C 1
ATOM 644 O O . ASP A 1 82 ? -19.541 -0.211 25.062 1.00 95.06 82 ASP A O 1
ATOM 648 N N . THR A 1 83 ? -18.205 -1.510 23.831 1.00 95.88 83 THR A N 1
ATOM 649 C CA . THR A 1 83 ? -19.027 -2.719 23.982 1.00 95.88 83 THR A CA 1
ATOM 650 C C . THR A 1 83 ? -19.150 -3.143 25.452 1.00 95.88 83 THR A C 1
ATOM 652 O O . THR A 1 83 ? -20.215 -3.572 25.887 1.00 95.88 83 THR A O 1
ATOM 655 N N . LYS A 1 84 ? -18.086 -3.026 26.262 1.00 94.38 84 LYS A N 1
ATOM 656 C CA . LYS A 1 84 ? -18.171 -3.319 27.707 1.00 94.38 84 LYS A CA 1
ATOM 657 C C . LYS A 1 84 ? -19.013 -2.284 28.446 1.00 94.38 84 LYS A C 1
ATOM 659 O O . LYS A 1 84 ? -19.734 -2.660 29.366 1.00 94.38 84 LYS A O 1
ATOM 664 N N . SER A 1 85 ? -18.910 -1.012 28.066 1.00 91.50 85 SER A N 1
ATOM 665 C CA . SER A 1 85 ? -19.756 0.056 28.605 1.00 91.50 85 SER A CA 1
ATOM 666 C C . SER A 1 85 ? -21.228 -0.180 28.264 1.00 91.50 85 SER A C 1
ATOM 668 O O . SER A 1 85 ? -22.070 -0.043 29.143 1.00 91.50 85 SER A O 1
ATOM 670 N N . LEU A 1 86 ? -21.523 -0.638 27.043 1.00 94.50 86 LEU A N 1
ATOM 671 C CA . LEU A 1 86 ? -22.869 -1.012 26.611 1.00 94.50 86 LEU A CA 1
ATOM 672 C C . LEU A 1 86 ? -23.459 -2.127 27.481 1.00 94.50 86 LEU A C 1
ATOM 674 O O . LEU A 1 86 ? -24.588 -2.003 27.942 1.00 94.50 86 LEU A O 1
ATOM 678 N N . TYR A 1 87 ? -22.694 -3.192 27.757 1.00 93.94 87 TYR A N 1
ATOM 679 C CA . TYR A 1 87 ? -23.163 -4.265 28.642 1.00 93.94 87 TYR A CA 1
ATOM 680 C C . TYR A 1 87 ? -23.502 -3.755 30.050 1.00 93.94 87 TYR A C 1
ATOM 682 O O . TYR A 1 87 ? -24.528 -4.138 30.597 1.00 93.94 87 TYR A O 1
ATOM 690 N N . ARG A 1 88 ? -22.690 -2.850 30.612 1.00 91.75 88 ARG A N 1
ATOM 691 C CA . ARG A 1 88 ? -22.967 -2.253 31.931 1.00 91.75 88 ARG A CA 1
ATOM 692 C C . ARG A 1 88 ? -24.210 -1.370 31.921 1.00 91.75 88 ARG A C 1
ATOM 694 O O . ARG A 1 88 ? -25.026 -1.468 32.826 1.00 91.75 88 ARG A O 1
ATOM 701 N N . ALA A 1 89 ? -24.369 -0.537 30.896 1.00 89.88 89 ALA A N 1
ATOM 702 C CA . ALA A 1 89 ? -25.537 0.326 30.765 1.00 89.88 89 ALA A CA 1
ATOM 703 C C . ALA A 1 89 ? -26.832 -0.491 30.605 1.00 89.88 89 ALA A C 1
ATOM 705 O O . ALA A 1 89 ? -27.866 -0.114 31.158 1.00 89.88 89 ALA A O 1
ATOM 706 N N . LEU A 1 90 ? -26.756 -1.643 29.927 1.00 91.56 90 LEU A N 1
ATOM 707 C CA . LEU A 1 90 ? -27.867 -2.585 29.807 1.00 91.56 90 LEU A CA 1
ATOM 708 C C . LEU A 1 90 ? -28.228 -3.227 31.157 1.00 91.56 90 LEU A C 1
ATOM 710 O O . LEU A 1 90 ? -29.410 -3.314 31.483 1.00 91.56 90 LEU A O 1
ATOM 714 N N . ASP A 1 91 ? -27.226 -3.626 31.948 1.00 91.06 91 ASP A N 1
ATOM 715 C CA . ASP A 1 91 ? -27.426 -4.160 33.304 1.00 91.06 91 ASP A CA 1
ATOM 716 C C . ASP A 1 91 ? -28.051 -3.112 34.246 1.00 91.06 91 ASP A C 1
ATOM 718 O O . ASP A 1 91 ? -28.870 -3.441 35.104 1.00 91.06 91 ASP A O 1
ATOM 722 N N . GLU A 1 92 ? -27.695 -1.838 34.068 1.00 92.06 92 GLU A N 1
ATOM 723 C CA . GLU A 1 92 ? -28.192 -0.703 34.856 1.00 92.06 92 GLU A CA 1
ATOM 724 C C . GLU A 1 92 ? -29.539 -0.146 34.357 1.00 92.06 92 GLU A C 1
ATOM 726 O O . GLU A 1 92 ? -30.084 0.771 34.971 1.00 92.06 92 GLU A O 1
ATOM 731 N N . SER A 1 93 ? -30.119 -0.701 33.282 1.00 84.38 93 SER A N 1
ATOM 732 C CA . SER A 1 93 ? -31.338 -0.197 32.614 1.00 84.38 93 SER A CA 1
ATOM 733 C C . SER A 1 93 ? -31.261 1.278 32.176 1.00 84.38 93 SER A C 1
ATOM 735 O O . SER A 1 93 ? -32.271 1.981 32.120 1.00 84.38 93 SER A O 1
ATOM 737 N N . SER A 1 94 ? -30.052 1.737 31.854 1.00 84.38 94 SER A N 1
ATOM 738 C CA . SER A 1 94 ? -29.759 3.092 31.380 1.00 84.38 94 SER A CA 1
ATOM 739 C C . SER A 1 94 ? -30.001 3.231 29.871 1.00 84.38 94 SER A C 1
ATOM 741 O O . SER A 1 94 ? -29.970 2.245 29.131 1.00 84.38 94 SER A O 1
ATOM 743 N N . ASP A 1 95 ? -30.213 4.462 29.390 1.00 88.25 95 ASP A N 1
ATOM 744 C CA . ASP A 1 95 ? -30.261 4.725 27.946 1.00 88.25 95 ASP A CA 1
ATOM 745 C C . ASP A 1 95 ? -28.900 4.400 27.307 1.00 88.25 95 ASP A C 1
ATOM 747 O O . ASP A 1 95 ? -27.845 4.805 27.795 1.00 88.25 95 ASP A O 1
ATOM 751 N N . CYS A 1 96 ? -28.940 3.627 26.226 1.00 91.88 96 CYS A N 1
ATOM 752 C CA . CYS A 1 96 ? -27.777 3.105 25.512 1.00 91.88 96 CYS A CA 1
ATOM 753 C C . CYS A 1 96 ? -27.678 3.644 24.077 1.00 91.88 96 CYS A C 1
ATOM 755 O O . CYS A 1 96 ? -26.796 3.213 23.332 1.00 91.88 96 CYS A O 1
ATOM 757 N N . SER A 1 97 ? -28.592 4.532 23.672 1.00 90.62 97 SER A N 1
ATOM 758 C CA . SER A 1 97 ? -28.722 5.012 22.293 1.00 90.62 97 SER A CA 1
ATOM 759 C C . SER A 1 97 ? -27.417 5.605 21.747 1.00 90.62 97 SER A C 1
ATOM 761 O O . SER A 1 97 ? -26.945 5.164 20.701 1.00 90.62 97 SER A O 1
ATOM 763 N N . GLU A 1 98 ? -26.770 6.496 22.501 1.00 89.81 98 GLU A N 1
ATOM 764 C CA . GLU A 1 98 ? -25.505 7.139 22.110 1.00 89.81 98 GLU A CA 1
ATOM 765 C C . GLU A 1 98 ? -24.341 6.144 21.961 1.00 89.81 98 GLU A C 1
ATOM 767 O O . GLU A 1 98 ? -23.547 6.224 21.024 1.00 89.81 98 GLU A O 1
ATOM 772 N N . VAL A 1 99 ? -24.235 5.169 22.872 1.00 91.00 99 VAL A N 1
ATOM 773 C CA . VAL A 1 99 ? -23.170 4.152 22.824 1.00 91.00 99 VAL A CA 1
ATOM 774 C C . VAL A 1 99 ? -23.357 3.246 21.608 1.00 91.00 99 VAL A C 1
ATOM 776 O O . VAL A 1 99 ? -22.378 2.860 20.969 1.00 91.00 99 VAL A O 1
ATOM 779 N N . LEU A 1 100 ? -24.607 2.921 21.273 1.00 93.75 100 LEU A N 1
ATOM 780 C CA . LEU A 1 100 ? -24.932 2.097 20.117 1.00 93.75 100 LEU A CA 1
ATOM 781 C C . LEU A 1 100 ? -24.620 2.821 18.800 1.00 93.75 100 LEU A C 1
ATOM 783 O O . LEU A 1 100 ? -24.027 2.212 17.914 1.00 93.75 100 LEU A O 1
ATOM 787 N N . GLU A 1 101 ? -24.950 4.111 18.698 1.00 94.50 101 GLU A N 1
ATOM 788 C CA . GLU A 1 101 ? -24.605 4.954 17.543 1.00 94.50 101 GLU A CA 1
ATOM 789 C C . GLU A 1 101 ? -23.084 5.048 17.354 1.00 94.50 101 GLU A C 1
ATOM 791 O O . GLU A 1 101 ? -22.567 4.875 16.249 1.00 94.50 101 GLU A O 1
ATOM 796 N N . TYR A 1 102 ? -22.331 5.227 18.444 1.00 93.75 102 TYR A N 1
ATOM 797 C CA . TYR A 1 102 ? -20.872 5.262 18.372 1.00 93.75 102 TYR A CA 1
ATOM 798 C C . TYR A 1 102 ? -20.273 3.922 17.920 1.00 93.75 102 TYR A C 1
ATOM 800 O O . TYR A 1 102 ? -19.360 3.899 17.091 1.00 93.75 102 TYR A O 1
ATOM 808 N N . ILE A 1 103 ? -20.802 2.801 18.419 1.00 96.56 103 ILE A N 1
ATOM 809 C CA . ILE A 1 103 ? -20.400 1.455 17.988 1.00 96.56 103 ILE A CA 1
ATOM 810 C C . ILE A 1 103 ? -20.690 1.248 16.496 1.00 96.56 103 ILE A C 1
ATOM 812 O O . ILE A 1 103 ? -19.841 0.695 15.796 1.00 96.56 103 ILE A O 1
ATOM 816 N N . ASP A 1 104 ? -21.840 1.705 15.998 1.00 96.69 104 ASP A N 1
ATOM 817 C CA . ASP A 1 104 ? -22.208 1.584 14.583 1.00 96.69 104 ASP A CA 1
ATOM 818 C C . ASP A 1 104 ? -21.186 2.298 13.684 1.00 96.69 104 ASP A C 1
ATOM 820 O O . ASP A 1 104 ? -20.569 1.676 12.816 1.00 96.69 104 ASP A O 1
ATOM 824 N N . HIS A 1 105 ? -20.854 3.554 13.999 1.00 95.19 105 HIS A N 1
ATOM 825 C CA . HIS A 1 105 ? -19.821 4.307 13.278 1.00 95.19 105 HIS A CA 1
ATOM 826 C C . HIS A 1 105 ? -18.433 3.656 13.329 1.00 95.19 105 HIS A C 1
ATOM 828 O O . HIS A 1 105 ? -17.678 3.688 12.351 1.00 95.19 105 HIS A O 1
ATOM 834 N N . GLN A 1 106 ? -18.062 3.048 14.457 1.00 95.75 106 GLN A N 1
ATOM 835 C CA . GLN A 1 106 ? -16.804 2.310 14.558 1.00 95.75 106 GLN A CA 1
ATOM 836 C C . GLN A 1 106 ? -16.797 1.072 13.660 1.00 95.75 106 GLN A C 1
ATOM 838 O O . GLN A 1 106 ? -15.773 0.773 13.042 1.00 95.75 106 GLN A O 1
ATOM 843 N N . VAL A 1 107 ? -17.912 0.343 13.587 1.00 97.00 107 VAL A N 1
ATOM 844 C CA . VAL A 1 107 ? -18.057 -0.842 12.735 1.00 97.00 107 VAL A CA 1
ATOM 845 C C . VAL A 1 107 ? -17.995 -0.451 11.260 1.00 97.00 107 VAL A C 1
ATOM 847 O O . VAL A 1 107 ? -17.243 -1.082 10.512 1.00 97.00 107 VAL A O 1
ATOM 850 N N . GLU A 1 108 ? -18.691 0.615 10.859 1.00 96.00 108 GLU A N 1
ATOM 851 C CA . GLU A 1 108 ? -18.610 1.186 9.510 1.00 96.00 108 GLU A CA 1
ATOM 852 C C . GLU A 1 108 ? -17.159 1.527 9.151 1.00 96.00 108 GLU A C 1
ATOM 854 O O . GLU A 1 108 ? -16.619 1.011 8.168 1.00 96.00 108 GLU A O 1
ATOM 859 N N . PHE A 1 109 ? -16.468 2.284 10.007 1.00 94.25 109 PHE A N 1
ATOM 860 C CA . PHE A 1 109 ? -15.061 2.623 9.802 1.00 94.25 109 PHE A CA 1
ATOM 861 C C . PHE A 1 109 ? -14.173 1.375 9.672 1.00 94.25 109 PHE A C 1
ATOM 863 O O . PHE A 1 109 ? -13.338 1.276 8.770 1.00 94.25 109 PHE A O 1
ATOM 870 N N . LEU A 1 110 ? -14.342 0.381 10.550 1.00 95.94 110 LEU A N 1
ATOM 871 C CA . LEU A 1 110 ? -13.559 -0.858 10.512 1.00 95.94 110 LEU A CA 1
ATOM 872 C C . LEU A 1 110 ? -13.832 -1.712 9.271 1.00 95.94 110 LEU A C 1
ATOM 874 O O . LEU A 1 110 ? -12.970 -2.525 8.913 1.00 95.94 110 LEU A O 1
ATOM 878 N N . SER A 1 111 ? -14.984 -1.536 8.624 1.00 95.69 111 SER A N 1
ATOM 879 C CA . SER A 1 111 ? -15.312 -2.192 7.361 1.00 95.69 111 SER A CA 1
ATOM 880 C C . SER A 1 111 ? -14.543 -1.587 6.178 1.00 95.69 111 SER A C 1
ATOM 882 O O . SER A 1 111 ? -14.060 -2.335 5.326 1.00 95.69 111 SER A O 1
ATOM 884 N N . ASP A 1 112 ? -14.308 -0.271 6.188 1.00 93.94 112 ASP A N 1
ATOM 885 C CA . ASP A 1 112 ? -13.646 0.463 5.102 1.00 93.94 112 ASP A CA 1
ATOM 886 C C . ASP A 1 112 ? -12.114 0.379 5.149 1.00 93.94 112 ASP A C 1
ATOM 888 O O . ASP A 1 112 ? -11.442 0.192 4.127 1.00 93.94 112 ASP A O 1
ATOM 892 N N . VAL A 1 113 ? -11.526 0.461 6.345 1.00 94.62 113 VAL A N 1
ATOM 893 C CA . VAL A 1 113 ? -10.063 0.536 6.531 1.00 94.62 113 VAL A CA 1
ATOM 894 C C . VAL A 1 113 ? -9.283 -0.615 5.867 1.00 94.62 113 VAL A C 1
ATOM 896 O O . VAL A 1 113 ? -8.226 -0.363 5.275 1.00 94.62 113 VAL A O 1
ATOM 899 N N . PRO A 1 114 ? -9.732 -1.888 5.914 1.00 95.06 114 PRO A N 1
ATOM 900 C CA . PRO A 1 114 ? -9.064 -2.976 5.208 1.00 95.06 114 PRO A CA 1
ATOM 901 C C . PRO A 1 114 ? -8.970 -2.749 3.695 1.00 95.06 114 PRO A C 1
ATOM 903 O O . PRO A 1 114 ? -7.930 -3.058 3.107 1.00 95.06 114 PRO A O 1
ATOM 906 N N . PHE A 1 115 ? -10.000 -2.177 3.064 1.00 94.12 115 PHE A N 1
ATOM 907 C CA . PHE A 1 115 ? -9.983 -1.881 1.630 1.00 94.12 115 PHE A CA 1
ATOM 908 C C . PHE A 1 115 ? -8.955 -0.807 1.291 1.00 94.12 115 PHE A C 1
ATOM 910 O O . PHE A 1 115 ? -8.240 -0.940 0.294 1.00 94.12 115 PHE A O 1
ATOM 917 N N . ASP A 1 116 ? -8.809 0.207 2.140 1.00 92.62 116 ASP A N 1
ATOM 918 C CA . ASP A 1 116 ? -7.764 1.217 1.985 1.00 92.62 116 ASP A CA 1
ATOM 919 C C . ASP A 1 116 ? -6.364 0.613 2.116 1.00 92.62 116 ASP A C 1
ATOM 921 O O . ASP A 1 116 ? -5.497 0.870 1.275 1.00 92.62 116 ASP A O 1
ATOM 925 N N . ILE A 1 117 ? -6.140 -0.251 3.110 1.00 93.50 117 ILE A N 1
ATOM 926 C CA . ILE A 1 117 ? -4.861 -0.955 3.286 1.00 93.50 117 ILE A CA 1
ATOM 927 C C . ILE A 1 117 ? -4.543 -1.804 2.050 1.00 93.50 117 ILE A C 1
ATOM 929 O O . ILE A 1 117 ? -3.411 -1.770 1.556 1.00 93.50 117 ILE A O 1
ATOM 933 N N . VAL A 1 118 ? -5.521 -2.551 1.530 1.00 94.38 118 VAL A N 1
ATOM 934 C CA . VAL A 1 118 ? -5.360 -3.374 0.322 1.00 94.38 118 VAL A CA 1
ATOM 935 C C . VAL A 1 118 ? -5.060 -2.498 -0.890 1.00 94.38 118 VAL A C 1
ATOM 937 O O . VAL A 1 118 ? -4.122 -2.792 -1.627 1.00 94.38 118 VAL A O 1
ATOM 940 N N . ARG A 1 119 ? -5.787 -1.393 -1.076 1.00 93.38 119 ARG A N 1
ATOM 941 C CA . ARG A 1 119 ? -5.585 -0.455 -2.186 1.00 93.38 119 ARG A CA 1
ATOM 942 C C . ARG A 1 119 ? -4.178 0.138 -2.166 1.00 93.38 119 ARG A C 1
ATOM 944 O O . ARG A 1 119 ? -3.494 0.118 -3.187 1.00 93.38 119 ARG A O 1
ATOM 951 N N . VAL A 1 120 ? -3.720 0.623 -1.013 1.00 91.69 120 VAL A N 1
ATOM 952 C CA . VAL A 1 120 ? -2.365 1.174 -0.853 1.00 91.69 120 VAL A CA 1
ATOM 953 C C . VAL A 1 120 ? -1.309 0.099 -1.109 1.00 91.69 120 VAL A C 1
ATOM 955 O O . VAL A 1 120 ? -0.369 0.329 -1.871 1.00 91.69 120 VAL A O 1
ATOM 958 N N . SER A 1 121 ? -1.500 -1.097 -0.550 1.00 92.62 121 SER A N 1
ATOM 959 C CA . SER A 1 121 ? -0.586 -2.229 -0.743 1.00 92.62 121 SER A CA 1
ATOM 960 C C . SER A 1 121 ? -0.511 -2.662 -2.207 1.00 92.62 121 SER A C 1
ATOM 962 O O . SER A 1 121 ? 0.576 -2.942 -2.704 1.00 92.62 121 SER A O 1
ATOM 964 N N . ALA A 1 122 ? -1.638 -2.675 -2.922 1.00 92.50 122 ALA A N 1
ATOM 965 C CA . ALA A 1 122 ? -1.699 -3.016 -4.338 1.00 92.50 122 ALA A CA 1
ATOM 966 C C . ALA A 1 122 ? -0.965 -1.985 -5.205 1.00 92.50 122 ALA A C 1
ATOM 968 O O . ALA A 1 122 ? -0.205 -2.367 -6.094 1.00 92.50 122 ALA A O 1
ATOM 969 N N . VAL A 1 123 ? -1.123 -0.686 -4.923 1.00 91.75 123 VAL A N 1
ATOM 970 C CA . VAL A 1 123 ? -0.399 0.373 -5.646 1.00 91.75 123 VAL A CA 1
ATOM 971 C C . VAL A 1 123 ? 1.109 0.282 -5.392 1.00 91.75 123 VAL A C 1
ATOM 973 O O . VAL A 1 123 ? 1.888 0.346 -6.346 1.00 91.75 123 VAL A O 1
ATOM 976 N N . SER A 1 124 ? 1.538 0.081 -4.142 1.00 92.75 124 SER A N 1
ATOM 977 C CA . SER A 1 124 ? 2.953 -0.157 -3.823 1.00 92.75 124 SER A CA 1
ATOM 978 C C . SER A 1 124 ? 3.479 -1.438 -4.472 1.00 92.75 124 SER A C 1
ATOM 980 O O . SER A 1 124 ? 4.576 -1.440 -5.024 1.00 92.75 124 SER A O 1
ATOM 982 N N . GLY A 1 125 ? 2.694 -2.516 -4.474 1.00 92.75 125 GLY A N 1
ATOM 983 C CA . GLY A 1 125 ? 3.033 -3.767 -5.151 1.00 92.75 125 GLY A CA 1
ATOM 984 C C . GLY A 1 125 ? 3.222 -3.573 -6.656 1.00 92.75 125 GLY A C 1
ATOM 985 O O . GLY A 1 125 ? 4.232 -4.003 -7.208 1.00 92.75 125 GLY A O 1
ATOM 986 N N . GLY A 1 126 ? 2.314 -2.843 -7.308 1.00 92.44 126 GLY A N 1
ATOM 987 C CA . GLY A 1 126 ? 2.431 -2.477 -8.719 1.00 92.44 126 GLY A CA 1
ATOM 988 C C . GLY A 1 126 ? 3.683 -1.646 -9.007 1.00 92.44 126 GLY A C 1
ATOM 989 O O . GLY A 1 126 ? 4.405 -1.931 -9.958 1.00 92.44 126 GLY A O 1
ATOM 990 N N . ALA A 1 127 ? 4.010 -0.673 -8.152 1.00 93.44 127 ALA A N 1
ATOM 991 C CA . ALA A 1 127 ? 5.250 0.091 -8.277 1.00 93.44 127 ALA A CA 1
ATOM 992 C C . ALA A 1 127 ? 6.502 -0.796 -8.126 1.00 93.44 127 ALA A C 1
ATOM 994 O O . ALA A 1 127 ? 7.455 -0.644 -8.886 1.00 93.44 127 ALA A O 1
ATOM 995 N N . CYS A 1 128 ? 6.486 -1.770 -7.211 1.00 94.12 128 CYS A N 1
ATOM 996 C CA . CYS A 1 128 ? 7.565 -2.749 -7.069 1.00 94.12 128 CYS A CA 1
ATOM 997 C C . CYS A 1 128 ? 7.737 -3.599 -8.340 1.00 94.12 128 CYS A C 1
ATOM 999 O O . CYS A 1 128 ? 8.865 -3.845 -8.771 1.00 94.12 128 CYS A O 1
ATOM 1001 N N . VAL A 1 129 ? 6.633 -4.004 -8.975 1.00 93.50 129 VAL A N 1
ATOM 1002 C CA . VAL A 1 129 ? 6.672 -4.720 -10.257 1.00 93.50 129 VAL A CA 1
ATOM 1003 C C . VAL A 1 129 ? 7.292 -3.858 -11.352 1.00 93.50 129 VAL A C 1
ATOM 1005 O O . VAL A 1 129 ? 8.193 -4.331 -12.036 1.00 93.50 129 VAL A O 1
ATOM 1008 N N . VAL A 1 130 ? 6.895 -2.588 -11.470 1.00 92.19 130 VAL A N 1
ATOM 1009 C CA . VAL A 1 130 ? 7.477 -1.658 -12.454 1.00 92.19 130 VAL A CA 1
ATOM 1010 C C . VAL A 1 130 ? 8.981 -1.479 -12.231 1.00 92.19 130 VAL A C 1
ATOM 1012 O O . VAL A 1 130 ? 9.750 -1.523 -13.192 1.00 92.19 130 VAL A O 1
ATOM 1015 N N . ALA A 1 131 ? 9.424 -1.317 -10.981 1.00 93.94 131 ALA A N 1
ATOM 1016 C CA . ALA A 1 131 ? 10.849 -1.241 -10.654 1.00 93.94 131 ALA A CA 1
ATOM 1017 C C . ALA A 1 131 ? 11.584 -2.514 -11.104 1.00 93.94 131 ALA A C 1
ATOM 1019 O O . ALA A 1 131 ? 12.607 -2.441 -11.780 1.00 93.94 131 ALA A O 1
ATOM 1020 N N . ARG A 1 132 ? 11.020 -3.689 -10.797 1.00 92.00 132 ARG A N 1
ATOM 1021 C CA . ARG A 1 132 ? 11.576 -4.985 -11.206 1.00 92.00 132 ARG A CA 1
ATOM 1022 C C . ARG A 1 132 ? 11.605 -5.170 -12.718 1.00 92.00 132 ARG A C 1
ATOM 1024 O O . ARG A 1 132 ? 12.596 -5.684 -13.220 1.00 92.00 132 ARG A O 1
ATOM 1031 N N . HIS A 1 133 ? 10.572 -4.746 -13.445 1.00 91.31 133 HIS A N 1
ATOM 1032 C CA . HIS A 1 133 ? 10.580 -4.769 -14.907 1.00 91.31 133 HIS A CA 1
ATOM 1033 C C . HIS A 1 133 ? 11.748 -3.958 -15.459 1.00 91.31 133 HIS A C 1
ATOM 1035 O O . HIS A 1 133 ? 12.515 -4.478 -16.259 1.00 91.31 133 HIS A O 1
ATOM 1041 N N . ASN A 1 134 ? 11.920 -2.717 -15.001 1.00 91.00 134 ASN A N 1
ATOM 1042 C CA . ASN A 1 134 ? 13.004 -1.855 -15.472 1.00 91.00 134 ASN A CA 1
ATOM 1043 C C . ASN A 1 134 ? 14.385 -2.440 -15.145 1.00 91.00 134 ASN A C 1
ATOM 1045 O O . ASN A 1 134 ? 15.249 -2.438 -16.013 1.00 91.00 134 ASN A O 1
ATOM 1049 N N . LEU A 1 135 ? 14.571 -3.007 -13.948 1.00 91.62 135 LEU A N 1
ATOM 1050 C CA . LEU A 1 135 ? 15.828 -3.655 -13.559 1.00 91.62 135 LEU A CA 1
ATOM 1051 C C . LEU A 1 135 ? 16.149 -4.886 -14.415 1.00 91.62 135 LEU A C 1
ATOM 1053 O O . LEU A 1 135 ? 17.281 -5.041 -14.853 1.00 91.62 135 LEU A O 1
ATOM 1057 N N . VAL A 1 136 ? 15.165 -5.752 -14.679 1.00 90.00 136 VAL A N 1
ATOM 1058 C CA . VAL A 1 136 ? 15.383 -6.968 -15.485 1.00 90.00 136 VAL A CA 1
ATOM 1059 C C . VAL A 1 136 ? 15.657 -6.635 -16.954 1.00 90.00 136 VAL A C 1
ATOM 1061 O O . VAL A 1 136 ? 16.446 -7.319 -17.595 1.00 90.00 136 VAL A O 1
ATOM 1064 N N . LEU A 1 137 ? 15.023 -5.591 -17.496 1.00 89.06 137 LEU A N 1
ATOM 1065 C CA . LEU A 1 137 ? 15.228 -5.161 -18.884 1.00 89.06 137 LEU A CA 1
ATOM 1066 C C . LEU A 1 137 ? 16.439 -4.227 -19.063 1.00 89.06 137 LEU A C 1
ATOM 1068 O O . LEU A 1 137 ? 16.722 -3.854 -20.202 1.00 89.06 137 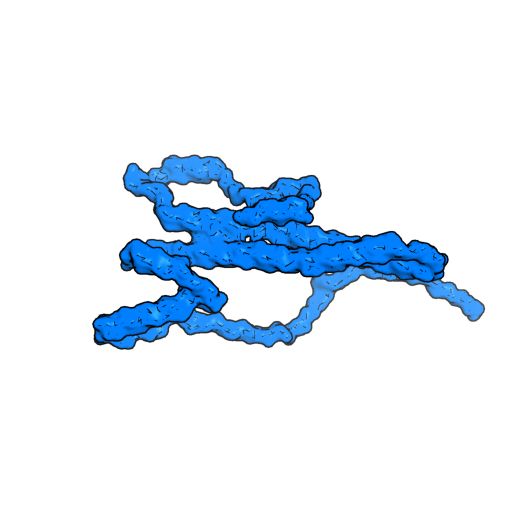LEU A O 1
ATOM 1072 N N . ARG A 1 138 ? 17.117 -3.819 -17.978 1.00 87.25 138 ARG A N 1
ATOM 1073 C CA . ARG A 1 138 ? 18.228 -2.853 -18.016 1.00 87.25 138 ARG A CA 1
ATOM 1074 C C . ARG A 1 138 ? 19.377 -3.364 -18.876 1.00 87.25 138 ARG A C 1
ATOM 1076 O O . ARG A 1 138 ? 19.788 -2.685 -19.808 1.00 87.25 138 ARG A O 1
ATOM 1083 N N . ASP A 1 139 ? 19.807 -4.589 -18.598 1.00 82.94 139 ASP A N 1
ATOM 1084 C CA . ASP A 1 139 ? 20.959 -5.212 -19.254 1.00 82.94 139 ASP A CA 1
ATOM 1085 C C . ASP A 1 139 ? 20.546 -5.941 -20.553 1.00 82.94 139 ASP A C 1
ATOM 1087 O O . ASP A 1 139 ? 21.358 -6.593 -21.205 1.00 82.94 139 ASP A O 1
ATOM 1091 N N . TRP A 1 140 ? 19.265 -5.857 -20.944 1.00 81.69 140 TRP A N 1
ATOM 1092 C CA . TRP A 1 140 ? 18.771 -6.464 -22.176 1.00 81.69 140 TRP A CA 1
ATOM 1093 C C . TRP A 1 140 ? 18.908 -5.483 -23.344 1.00 81.69 140 TRP A C 1
ATOM 1095 O O . TRP A 1 140 ? 18.203 -4.469 -23.420 1.00 81.69 140 TRP A O 1
ATOM 1105 N N . GLU A 1 141 ? 19.809 -5.810 -24.268 1.00 80.81 141 GLU A N 1
ATOM 1106 C CA . GLU A 1 141 ? 20.000 -5.117 -25.544 1.00 80.81 141 GLU A CA 1
ATOM 1107 C C . GLU A 1 141 ? 18.821 -5.411 -26.485 1.00 80.81 141 GLU A C 1
ATOM 1109 O O . GLU A 1 141 ? 18.819 -6.372 -27.254 1.00 80.81 141 GLU A O 1
ATOM 1114 N N . ILE A 1 142 ? 17.770 -4.602 -26.370 1.00 80.81 142 ILE A N 1
ATOM 1115 C CA . ILE A 1 142 ? 16.580 -4.655 -27.222 1.00 80.81 142 ILE A CA 1
ATOM 1116 C C . ILE A 1 142 ? 16.215 -3.267 -27.720 1.00 80.81 142 ILE A C 1
ATOM 1118 O O . ILE A 1 142 ? 16.419 -2.272 -27.021 1.00 80.81 142 ILE A O 1
ATOM 1122 N N . ASP A 1 143 ? 15.599 -3.230 -28.901 1.00 86.25 143 ASP A N 1
ATOM 1123 C CA . ASP A 1 143 ? 15.034 -2.011 -29.469 1.00 86.25 143 ASP A CA 1
ATOM 1124 C C . ASP A 1 143 ? 14.080 -1.331 -28.481 1.00 86.25 143 ASP A C 1
ATOM 1126 O O . ASP A 1 143 ? 13.330 -1.986 -27.742 1.00 86.25 143 ASP A O 1
ATOM 1130 N N . ALA A 1 144 ? 14.075 0.002 -28.497 1.00 83.88 144 ALA A N 1
ATOM 1131 C CA . ALA A 1 144 ? 13.273 0.814 -27.585 1.00 83.88 144 ALA A CA 1
ATOM 1132 C C . ALA A 1 144 ? 11.775 0.452 -27.631 1.00 83.88 144 ALA A C 1
ATOM 1134 O O . ALA A 1 144 ? 11.125 0.389 -26.584 1.00 83.88 144 ALA A O 1
ATOM 1135 N N . ASP A 1 145 ? 11.249 0.126 -28.814 1.00 85.31 145 ASP A N 1
ATOM 1136 C CA . ASP A 1 145 ? 9.852 -0.277 -29.007 1.00 85.31 145 ASP A CA 1
ATOM 1137 C C . ASP A 1 145 ? 9.541 -1.629 -28.357 1.00 85.31 145 ASP A C 1
ATOM 1139 O O . ASP A 1 145 ? 8.516 -1.794 -27.687 1.00 85.31 145 ASP A O 1
ATOM 1143 N N . GLN A 1 146 ? 10.452 -2.597 -28.486 1.00 83.81 146 GLN A N 1
ATOM 1144 C CA . GLN A 1 146 ? 10.305 -3.908 -27.852 1.00 83.81 146 GLN A CA 1
ATOM 1145 C C . GLN A 1 146 ? 10.402 -3.794 -26.332 1.00 83.81 146 GLN A C 1
ATOM 1147 O O . GLN A 1 146 ? 9.634 -4.445 -25.616 1.00 83.81 146 GLN A O 1
ATOM 1152 N N . ARG A 1 147 ? 11.282 -2.915 -25.836 1.00 85.88 147 ARG A N 1
ATOM 1153 C CA . ARG A 1 147 ? 11.418 -2.614 -24.408 1.00 85.88 147 ARG A CA 1
ATOM 1154 C C . ARG A 1 147 ? 10.153 -1.968 -23.858 1.00 85.88 147 ARG A C 1
ATOM 1156 O O . ARG A 1 147 ? 9.631 -2.426 -22.846 1.00 85.88 147 ARG A O 1
ATOM 1163 N N . SER A 1 148 ? 9.628 -0.954 -24.542 1.00 86.62 148 SER A N 1
ATOM 1164 C CA . SER A 1 148 ? 8.372 -0.293 -24.173 1.00 86.62 148 SER A CA 1
ATOM 1165 C C . SER A 1 148 ? 7.207 -1.286 -24.152 1.00 86.62 148 SER A C 1
ATOM 1167 O O . SER A 1 148 ? 6.472 -1.370 -23.169 1.00 86.62 148 SER A O 1
ATOM 1169 N N . SER A 1 149 ? 7.102 -2.131 -25.179 1.00 88.56 149 SER A N 1
ATOM 1170 C CA . SER A 1 149 ? 6.075 -3.169 -25.251 1.00 88.56 149 SER A CA 1
ATOM 1171 C C . SER A 1 149 ? 6.200 -4.213 -24.131 1.00 88.56 149 SER A C 1
ATOM 1173 O O . SER A 1 149 ? 5.184 -4.687 -23.630 1.00 88.56 149 SER A O 1
ATOM 1175 N N . ALA A 1 150 ? 7.418 -4.569 -23.705 1.00 86.19 150 ALA A N 1
ATOM 1176 C CA . ALA A 1 150 ? 7.639 -5.466 -22.568 1.00 86.19 150 ALA A CA 1
ATOM 1177 C C . ALA A 1 150 ? 7.273 -4.816 -21.221 1.00 86.19 150 ALA A C 1
ATOM 1179 O O . ALA A 1 150 ? 6.681 -5.475 -20.369 1.00 86.19 150 ALA A O 1
ATOM 1180 N N . LEU A 1 151 ? 7.568 -3.523 -21.042 1.00 88.19 151 LEU A N 1
ATOM 1181 C CA . LEU A 1 151 ? 7.217 -2.754 -19.839 1.00 88.19 151 LEU A CA 1
ATOM 1182 C C . LEU A 1 151 ? 5.703 -2.565 -19.656 1.00 88.19 151 LEU A C 1
ATOM 1184 O O . LEU A 1 151 ? 5.242 -2.376 -18.534 1.00 88.19 151 LEU A O 1
ATOM 1188 N N . GLN A 1 152 ? 4.928 -2.603 -20.741 1.00 88.31 152 GLN A N 1
ATOM 1189 C CA . GLN A 1 152 ? 3.467 -2.474 -20.708 1.00 88.31 152 GLN A CA 1
ATOM 1190 C C . GLN A 1 152 ? 2.741 -3.792 -20.400 1.00 88.31 152 GLN A C 1
ATOM 1192 O O . GLN A 1 152 ? 1.517 -3.799 -20.260 1.00 88.31 152 GLN A O 1
ATOM 1197 N N . MET A 1 153 ? 3.462 -4.913 -20.296 1.00 88.75 153 MET A N 1
ATOM 1198 C CA . MET A 1 153 ? 2.836 -6.206 -20.035 1.00 88.75 153 MET A CA 1
ATOM 1199 C C . MET A 1 153 ? 2.233 -6.250 -18.622 1.00 88.75 153 MET A C 1
ATOM 1201 O O . MET A 1 153 ? 2.908 -5.900 -17.648 1.00 88.75 153 MET A O 1
ATOM 1205 N N . PRO A 1 154 ? 0.977 -6.710 -18.473 1.00 85.19 154 PRO A N 1
ATOM 1206 C CA . PRO A 1 154 ? 0.329 -6.782 -17.176 1.00 85.19 154 PRO A CA 1
ATOM 1207 C C . PRO A 1 154 ? 0.982 -7.851 -16.299 1.00 85.19 154 PRO A C 1
ATOM 1209 O O . PRO A 1 154 ? 1.318 -8.951 -16.742 1.00 85.19 154 PRO A O 1
ATOM 1212 N N . PHE A 1 155 ? 1.099 -7.538 -15.015 1.00 86.75 155 PHE A N 1
ATOM 1213 C CA . PHE A 1 155 ? 1.558 -8.488 -14.015 1.00 86.75 155 PHE A CA 1
ATOM 1214 C C . PHE A 1 155 ? 0.503 -9.570 -13.758 1.00 86.75 155 PHE A C 1
ATOM 1216 O O . PHE A 1 155 ? -0.652 -9.258 -13.482 1.00 86.75 155 PHE A O 1
ATOM 1223 N N . GLN A 1 156 ? 0.911 -10.841 -13.790 1.00 86.94 156 GLN A N 1
ATOM 1224 C CA . GLN A 1 156 ? 0.024 -11.995 -13.572 1.00 86.94 156 GLN A CA 1
ATOM 1225 C C . GLN A 1 156 ? 0.317 -12.737 -12.251 1.00 86.94 156 GLN A C 1
ATOM 1227 O O . GLN A 1 156 ? 0.034 -13.925 -12.118 1.00 86.94 156 GLN A O 1
ATOM 1232 N N . GLY A 1 157 ? 0.910 -12.067 -11.257 1.00 82.31 157 GLY A N 1
ATOM 1233 C CA . GLY A 1 157 ? 1.111 -12.623 -9.913 1.00 82.31 157 GLY A CA 1
ATOM 1234 C C . GLY A 1 157 ? 2.345 -13.520 -9.778 1.00 82.31 157 GLY A C 1
ATOM 1235 O O . GLY A 1 157 ? 3.259 -13.203 -9.023 1.00 82.31 157 GLY A O 1
ATOM 1236 N N . SER A 1 158 ? 2.392 -14.642 -10.500 1.00 84.06 158 SER A N 1
ATOM 1237 C CA . SER A 1 158 ? 3.471 -15.635 -10.354 1.00 84.06 158 SER A CA 1
ATOM 1238 C C . SER A 1 158 ? 4.684 -15.375 -11.245 1.00 84.06 158 SER A C 1
ATOM 1240 O O . SER A 1 158 ? 5.757 -15.915 -10.993 1.00 84.06 158 SER A O 1
ATOM 1242 N N . VAL A 1 159 ? 4.516 -14.586 -12.309 1.00 85.88 159 VAL A N 1
ATOM 1243 C CA . VAL A 1 159 ? 5.556 -14.319 -13.309 1.00 85.88 159 VAL A CA 1
ATOM 1244 C C . VAL A 1 159 ? 5.595 -12.830 -13.608 1.00 85.88 159 VAL A C 1
ATOM 1246 O O . VAL A 1 159 ? 4.551 -12.198 -13.760 1.00 85.88 159 VAL A O 1
ATOM 1249 N N . LEU A 1 160 ? 6.803 -12.281 -13.726 1.00 84.56 160 LEU A N 1
ATOM 1250 C CA . LEU A 1 160 ? 7.009 -10.843 -13.863 1.00 84.56 160 LEU A CA 1
ATOM 1251 C C . LEU A 1 160 ? 6.393 -10.282 -15.162 1.00 84.56 160 LEU A C 1
ATOM 1253 O O . LEU A 1 160 ? 5.690 -9.282 -15.107 1.00 84.56 160 LEU A O 1
ATOM 1257 N N . PHE A 1 161 ? 6.578 -10.954 -16.303 1.00 84.62 161 PHE A N 1
ATOM 1258 C CA . PHE A 1 161 ? 6.040 -10.537 -17.615 1.00 84.62 161 PHE A CA 1
ATOM 1259 C C . PHE A 1 161 ? 4.845 -11.383 -18.105 1.00 84.62 161 PHE A C 1
ATOM 1261 O O . PHE A 1 161 ? 4.360 -11.202 -19.221 1.00 84.62 161 PHE A O 1
ATOM 1268 N N . GLY A 1 162 ? 4.377 -12.329 -17.282 1.00 82.69 162 GLY A N 1
ATOM 1269 C CA . GLY A 1 162 ? 3.225 -13.181 -17.592 1.00 82.69 162 GLY A CA 1
ATOM 1270 C C . GLY A 1 162 ? 3.391 -14.097 -18.816 1.00 82.69 162 GLY A C 1
ATOM 1271 O O . GLY A 1 162 ? 4.497 -14.402 -19.269 1.00 82.69 162 GLY A O 1
ATOM 1272 N N . THR A 1 163 ? 2.261 -14.567 -19.348 1.00 83.31 163 THR A N 1
ATOM 1273 C CA . THR A 1 163 ? 2.184 -15.442 -20.533 1.00 83.31 163 THR A CA 1
ATOM 1274 C C . THR A 1 163 ? 2.522 -14.730 -21.843 1.00 83.31 163 THR A C 1
ATOM 1276 O O . THR A 1 163 ? 3.005 -15.375 -22.771 1.00 83.31 163 THR A O 1
ATOM 1279 N N . GLN A 1 164 ? 2.354 -13.406 -21.911 1.00 82.38 164 GLN A N 1
ATOM 1280 C CA . GLN A 1 164 ? 2.596 -12.622 -23.130 1.00 82.38 164 GLN A CA 1
ATOM 1281 C C . GLN A 1 164 ? 4.059 -12.685 -23.586 1.00 82.38 164 GLN A C 1
ATOM 1283 O O . GLN A 1 164 ? 4.337 -12.796 -24.782 1.00 82.38 164 GLN A O 1
ATOM 1288 N N . LEU A 1 165 ? 5.008 -12.683 -22.644 1.00 83.31 165 LEU A N 1
ATOM 1289 C CA . LEU A 1 165 ? 6.421 -12.853 -22.979 1.00 83.31 165 LEU A CA 1
ATOM 1290 C C . LEU A 1 165 ? 6.709 -14.258 -23.524 1.00 83.31 165 LEU A C 1
ATOM 1292 O O . LEU A 1 165 ? 7.469 -14.393 -24.481 1.00 83.31 165 LEU A O 1
ATOM 1296 N N . LYS A 1 166 ? 6.068 -15.298 -22.968 1.00 82.62 166 LYS A N 1
ATOM 1297 C CA . LYS A 1 166 ? 6.201 -16.678 -23.466 1.00 82.62 166 LYS A CA 1
ATOM 1298 C C . LYS A 1 166 ? 5.690 -16.797 -24.898 1.00 82.62 166 LYS A C 1
ATOM 1300 O O . LYS A 1 166 ? 6.348 -17.408 -25.733 1.00 82.62 166 LYS A O 1
ATOM 1305 N N . GLU A 1 167 ? 4.556 -16.177 -25.206 1.00 84.56 167 GLU A N 1
ATOM 1306 C CA . GLU A 1 167 ? 4.005 -16.151 -26.563 1.00 84.56 167 GLU A CA 1
ATOM 1307 C C . GLU A 1 167 ? 4.922 -15.421 -27.548 1.00 84.56 167 GLU A C 1
ATOM 1309 O O . GLU A 1 167 ? 5.183 -15.944 -28.634 1.00 84.56 167 GLU A O 1
ATOM 1314 N N . LYS A 1 168 ? 5.461 -14.251 -27.172 1.00 82.50 168 LYS A N 1
ATOM 1315 C CA . LYS A 1 168 ? 6.447 -13.534 -27.997 1.00 82.50 168 LYS A CA 1
ATOM 1316 C C . LYS A 1 168 ? 7.695 -14.379 -28.241 1.00 82.50 168 LYS A C 1
ATOM 1318 O O . LYS A 1 168 ? 8.134 -14.493 -29.383 1.00 82.50 168 LYS A O 1
ATOM 1323 N N . LEU A 1 169 ? 8.224 -15.020 -27.200 1.00 82.25 169 LEU A N 1
ATOM 1324 C CA . LEU A 1 169 ? 9.383 -15.902 -27.314 1.00 82.25 169 LEU A CA 1
ATOM 1325 C C . LEU A 1 169 ? 9.095 -17.082 -28.253 1.00 82.25 169 LEU A C 1
ATOM 1327 O O . LEU A 1 169 ? 9.890 -17.368 -29.143 1.00 82.25 169 LEU A O 1
ATOM 1331 N N . HIS A 1 170 ? 7.931 -17.725 -28.122 1.00 82.06 170 HIS A N 1
ATOM 1332 C CA . HIS A 1 170 ? 7.523 -18.811 -29.012 1.00 82.06 170 HIS A CA 1
ATOM 1333 C C . HIS A 1 170 ? 7.408 -18.374 -30.478 1.00 82.06 170 HIS A C 1
ATOM 1335 O O . HIS A 1 170 ? 7.802 -19.143 -31.356 1.00 82.06 170 HIS A O 1
ATOM 1341 N N . LYS A 1 171 ? 6.892 -17.171 -30.760 1.00 81.94 171 LYS A N 1
ATOM 1342 C CA . LYS A 1 171 ? 6.833 -16.622 -32.127 1.00 81.94 171 LYS A CA 1
ATOM 1343 C C . LYS A 1 171 ? 8.239 -16.408 -32.697 1.00 81.94 171 LYS A C 1
ATOM 1345 O O . LYS A 1 171 ? 8.547 -16.954 -33.753 1.00 81.94 171 LYS A O 1
ATOM 1350 N N . LEU A 1 172 ? 9.120 -15.753 -31.940 1.00 78.44 172 LEU A N 1
ATOM 1351 C CA . LEU A 1 172 ? 10.507 -15.501 -32.348 1.00 78.44 172 LEU A CA 1
ATOM 1352 C C . LEU A 1 172 ? 11.309 -16.796 -32.574 1.00 78.44 172 LEU A C 1
ATOM 1354 O O . LEU A 1 172 ? 12.073 -16.899 -33.533 1.00 78.44 172 LEU A O 1
ATOM 1358 N N . CYS A 1 173 ? 11.126 -17.813 -31.725 1.00 71.75 173 CYS A N 1
ATOM 1359 C CA . CYS A 1 173 ? 11.781 -19.116 -31.886 1.00 71.75 173 CYS A CA 1
ATOM 1360 C C . CYS A 1 173 ? 11.296 -19.874 -33.133 1.00 71.75 173 CYS A C 1
ATOM 1362 O O . CYS A 1 173 ? 12.100 -20.541 -33.788 1.00 71.75 173 CYS A O 1
ATOM 1364 N N . LYS A 1 174 ? 10.002 -19.775 -33.475 1.00 73.31 174 LYS A N 1
ATOM 1365 C CA . LYS A 1 174 ? 9.435 -20.382 -34.693 1.00 73.31 174 LYS A CA 1
ATOM 1366 C C . LYS A 1 174 ? 9.969 -19.711 -35.958 1.00 73.31 174 LYS A C 1
ATOM 1368 O O . LYS A 1 174 ? 10.326 -20.408 -36.902 1.00 73.31 174 LYS A O 1
ATOM 1373 N N . GLU A 1 175 ? 10.079 -18.386 -35.952 1.00 71.75 175 GLU A N 1
ATOM 1374 C CA . GLU A 1 175 ? 10.629 -17.608 -37.069 1.00 71.75 175 GLU A CA 1
ATOM 1375 C C . GLU A 1 175 ? 12.125 -17.886 -37.289 1.00 71.75 175 GLU A C 1
ATOM 1377 O O . GLU A 1 175 ? 12.565 -18.028 -38.427 1.00 71.75 175 GLU A O 1
ATOM 1382 N N . LYS A 1 176 ? 12.908 -18.061 -36.213 1.00 67.19 176 LYS A N 1
ATOM 1383 C CA . LYS A 1 176 ? 14.360 -18.318 -36.290 1.00 67.19 176 LYS A CA 1
ATOM 1384 C C . LYS A 1 176 ? 14.767 -19.782 -36.551 1.00 67.19 176 LYS A C 1
ATOM 1386 O O . LYS A 1 176 ? 15.960 -20.070 -36.519 1.00 67.19 176 LYS A O 1
ATOM 1391 N N . LYS A 1 177 ? 13.830 -20.712 -36.807 1.00 55.06 177 LYS A N 1
ATOM 1392 C CA . LYS A 1 177 ? 14.088 -22.156 -37.065 1.00 55.06 177 LYS A CA 1
ATOM 1393 C C . LYS A 1 177 ? 15.081 -22.829 -36.089 1.00 55.06 177 LYS A C 1
ATOM 1395 O O . LYS A 1 177 ? 15.770 -23.770 -36.465 1.00 55.06 177 LYS A O 1
ATOM 1400 N N . ASN A 1 178 ? 15.142 -22.394 -34.829 1.00 51.84 178 ASN A N 1
ATOM 1401 C CA . ASN A 1 178 ? 16.007 -23.003 -33.810 1.00 51.84 178 ASN A CA 1
ATOM 1402 C C . ASN A 1 178 ? 15.177 -23.378 -32.569 1.00 51.84 178 ASN A C 1
ATOM 1404 O O . ASN A 1 178 ? 15.042 -22.579 -31.644 1.00 51.84 178 ASN A O 1
ATOM 1408 N N . PRO A 1 179 ? 14.578 -24.585 -32.541 1.00 51.97 179 PRO A N 1
ATOM 1409 C CA . PRO A 1 179 ? 13.728 -25.036 -31.436 1.00 51.97 179 PRO A CA 1
ATOM 1410 C C . PRO A 1 179 ? 14.513 -25.543 -30.210 1.00 51.97 179 PRO A C 1
ATOM 1412 O O . PRO A 1 179 ? 13.916 -25.835 -29.177 1.00 51.97 179 PRO A O 1
ATOM 1415 N N . SER A 1 180 ? 15.841 -25.658 -30.294 1.00 51.31 180 SER A N 1
ATOM 1416 C CA . SER A 1 180 ? 16.703 -26.274 -29.271 1.00 51.31 180 SER A CA 1
ATOM 1417 C C . SER A 1 180 ? 17.135 -25.340 -28.128 1.00 51.31 180 SER A C 1
ATOM 1419 O O . SER A 1 180 ? 17.686 -25.818 -27.135 1.00 51.31 180 SER A O 1
ATOM 142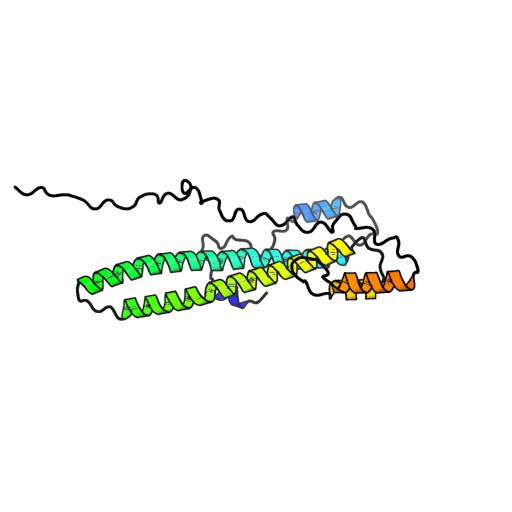1 N N . SER A 1 181 ? 16.867 -24.034 -28.220 1.00 52.69 181 SER A N 1
ATOM 1422 C CA . SER A 1 181 ? 17.232 -23.025 -27.208 1.00 52.69 181 SER A CA 1
ATOM 1423 C C . SER A 1 181 ? 16.151 -22.765 -26.148 1.00 52.69 181 SER A C 1
ATOM 1425 O O . SER A 1 181 ? 16.413 -22.065 -25.177 1.00 52.69 181 SER A O 1
ATOM 1427 N N . LEU A 1 182 ? 14.976 -23.399 -26.255 1.00 52.06 182 LEU A N 1
ATOM 1428 C CA . LEU A 1 182 ? 13.931 -23.420 -25.215 1.00 52.06 182 LEU A CA 1
ATOM 1429 C C . LEU A 1 182 ? 14.211 -24.454 -24.103 1.00 52.06 182 LEU A C 1
ATOM 1431 O O . LEU A 1 182 ? 13.297 -24.870 -23.390 1.00 52.06 182 LEU A O 1
ATOM 1435 N N . LYS A 1 183 ? 15.467 -24.896 -23.939 1.00 54.34 183 LYS A N 1
ATOM 1436 C CA . LYS A 1 183 ? 15.863 -25.672 -22.757 1.00 54.34 183 LYS A CA 1
ATOM 1437 C C . LYS A 1 183 ? 15.616 -24.796 -21.533 1.00 54.34 183 LYS A C 1
ATOM 1439 O O . LYS A 1 183 ? 16.167 -23.705 -21.449 1.00 54.34 183 LYS A O 1
ATOM 1444 N N . SER A 1 184 ? 14.754 -25.287 -20.642 1.00 53.06 184 SER A N 1
ATOM 1445 C CA . SER A 1 184 ? 14.335 -24.672 -19.379 1.00 53.06 184 SER A CA 1
ATOM 1446 C C . SER A 1 184 ? 15.391 -23.721 -18.816 1.00 53.06 184 SER A C 1
ATOM 1448 O O . SER A 1 184 ? 16.437 -24.166 -18.332 1.00 53.06 184 SER A O 1
ATOM 1450 N N . LEU A 1 185 ? 15.119 -22.419 -18.896 1.00 51.66 185 LEU A N 1
ATOM 1451 C CA . LEU A 1 185 ? 15.974 -21.413 -18.283 1.00 51.66 185 LEU A CA 1
ATOM 1452 C C . LEU A 1 185 ? 16.018 -21.665 -16.763 1.00 51.66 185 LEU A C 1
ATOM 1454 O O . LEU A 1 185 ? 14.999 -22.062 -16.179 1.00 51.66 185 LEU A O 1
ATOM 1458 N N . PRO A 1 186 ? 17.171 -21.454 -16.103 1.00 44.88 186 PRO A N 1
ATOM 1459 C CA . PRO A 1 186 ? 17.308 -21.633 -14.664 1.00 44.88 186 PRO A CA 1
ATOM 1460 C C . PRO A 1 186 ? 16.500 -20.544 -13.945 1.00 44.88 186 PRO A C 1
ATOM 1462 O O . PRO A 1 186 ? 16.992 -19.467 -13.642 1.00 44.88 186 PRO A O 1
ATOM 1465 N N . GLY A 1 187 ? 15.210 -20.805 -13.744 1.00 49.19 187 GLY A N 1
ATOM 1466 C CA . GLY A 1 187 ? 14.237 -19.833 -13.238 1.00 49.19 187 GLY A CA 1
ATOM 1467 C C . GLY A 1 187 ? 12.787 -20.299 -13.380 1.00 49.19 187 GLY A C 1
ATOM 1468 O O . GLY A 1 187 ? 11.950 -19.911 -12.577 1.00 49.19 187 GLY A O 1
ATOM 1469 N N . ASP A 1 188 ? 12.504 -21.232 -14.300 1.00 46.25 188 ASP A N 1
ATOM 1470 C CA . ASP A 1 188 ? 11.199 -21.913 -14.421 1.00 46.25 188 ASP A CA 1
ATOM 1471 C C . ASP A 1 188 ? 10.932 -22.934 -13.295 1.00 46.25 188 ASP A C 1
ATOM 1473 O O . ASP A 1 188 ? 9.959 -23.693 -13.338 1.00 46.25 188 ASP A O 1
ATOM 1477 N N . ARG A 1 189 ? 11.762 -22.951 -12.239 1.00 47.59 189 ARG A N 1
ATOM 1478 C CA . ARG A 1 189 ? 11.338 -23.548 -10.974 1.00 47.59 189 ARG A CA 1
ATOM 1479 C C . ARG A 1 189 ? 10.160 -22.711 -10.505 1.00 47.59 189 ARG A C 1
ATOM 1481 O O . ARG A 1 189 ? 10.357 -21.625 -9.963 1.00 47.59 189 ARG A O 1
ATOM 1488 N N . GLN A 1 190 ? 8.941 -23.226 -10.705 1.00 49.03 190 GLN A N 1
ATOM 1489 C CA . GLN A 1 190 ? 7.800 -22.798 -9.904 1.00 49.03 190 GLN A CA 1
ATOM 1490 C C . GLN A 1 190 ? 8.321 -22.636 -8.476 1.00 49.03 190 GLN A C 1
ATOM 1492 O O . GLN A 1 190 ? 9.026 -23.556 -8.034 1.00 49.03 190 GLN A O 1
ATOM 1497 N N . PRO A 1 191 ? 8.057 -21.507 -7.783 1.00 47.19 191 PRO A N 1
ATOM 1498 C CA . PRO A 1 191 ? 8.334 -21.439 -6.357 1.00 47.19 191 PRO A CA 1
ATOM 1499 C C . PRO A 1 191 ? 7.734 -22.718 -5.808 1.00 47.19 191 PRO A C 1
ATOM 1501 O O . PRO A 1 191 ? 6.537 -22.954 -6.010 1.00 47.19 191 PRO A O 1
ATOM 1504 N N . SER A 1 192 ? 8.606 -23.615 -5.326 1.00 46.72 192 SER A N 1
ATOM 1505 C CA . SER A 1 192 ? 8.206 -24.936 -4.866 1.00 46.72 192 SER A CA 1
ATOM 1506 C C . SER A 1 192 ? 6.993 -24.667 -4.022 1.00 46.72 192 SER A C 1
ATOM 1508 O O . SER A 1 192 ? 7.113 -23.820 -3.136 1.00 46.72 192 SER A O 1
ATOM 1510 N N . LYS A 1 193 ? 5.832 -25.241 -4.400 1.00 45.78 193 LYS A N 1
ATOM 1511 C CA . LYS A 1 193 ? 4.575 -25.078 -3.664 1.00 45.78 193 LYS A CA 1
ATOM 1512 C C . LYS A 1 193 ? 4.999 -25.081 -2.217 1.00 45.78 193 LYS A C 1
ATOM 1514 O O . LYS A 1 193 ? 5.494 -26.119 -1.769 1.00 45.78 193 LYS A O 1
ATOM 1519 N N . LEU A 1 194 ? 4.990 -23.903 -1.586 1.00 42.53 194 LEU A N 1
ATOM 1520 C CA . LEU A 1 194 ? 5.388 -23.767 -0.201 1.00 42.53 194 LEU A CA 1
ATOM 1521 C C . LEU A 1 194 ? 4.396 -24.711 0.424 1.00 42.53 194 LEU A C 1
ATOM 1523 O O . LEU A 1 194 ? 3.193 -24.448 0.333 1.00 42.53 194 LEU A O 1
ATOM 1527 N N . LYS A 1 195 ? 4.876 -25.907 0.803 1.00 43.06 195 LYS A N 1
ATOM 1528 C CA . LYS A 1 195 ? 4.005 -26.953 1.308 1.00 43.06 195 LYS A CA 1
ATOM 1529 C C . LYS A 1 195 ? 3.237 -26.212 2.366 1.00 43.06 195 LYS A C 1
ATOM 1531 O O . LYS A 1 195 ? 3.854 -25.590 3.230 1.00 43.06 195 LYS A O 1
ATOM 1536 N N . SER A 1 196 ? 1.929 -26.160 2.191 1.00 44.94 196 SER A N 1
ATOM 1537 C CA . SER A 1 196 ? 1.019 -25.613 3.161 1.00 44.94 196 SER A CA 1
ATOM 1538 C C . SER A 1 196 ? 1.176 -26.469 4.411 1.00 44.94 196 SER A C 1
ATOM 1540 O O . SER A 1 196 ? 0.350 -27.313 4.719 1.00 44.94 196 SER A O 1
ATOM 1542 N N . SER A 1 197 ? 2.232 -26.222 5.186 1.00 43.62 197 SER A N 1
ATOM 1543 C CA . SER A 1 197 ? 2.240 -26.409 6.622 1.00 43.62 197 SER A CA 1
ATOM 1544 C C . SER A 1 197 ? 1.442 -25.251 7.220 1.00 43.62 197 SER A C 1
ATOM 1546 O O . SER A 1 197 ? 1.873 -24.569 8.142 1.00 43.62 197 SER A O 1
ATOM 1548 N N . LEU A 1 198 ? 0.240 -25.038 6.680 1.00 46.22 198 LEU A N 1
ATOM 1549 C CA . LEU A 1 198 ? -0.855 -24.335 7.323 1.00 46.22 198 LEU A CA 1
ATOM 1550 C C . LEU A 1 198 ? -1.540 -25.342 8.268 1.00 46.22 198 LEU A C 1
ATOM 1552 O O . LEU A 1 198 ? -2.728 -25.601 8.187 1.00 46.22 198 LEU A O 1
ATOM 1556 N N . HIS A 1 199 ? -0.713 -26.017 9.064 1.00 43.47 199 HIS A N 1
ATOM 1557 C CA . HIS A 1 199 ? -1.034 -26.916 10.168 1.00 43.47 199 HIS A CA 1
ATOM 1558 C C . HIS A 1 199 ? 0.264 -27.149 10.960 1.00 43.47 199 HIS A C 1
ATOM 1560 O O . HIS A 1 199 ? 0.647 -28.267 11.282 1.00 43.47 199 HIS A O 1
ATOM 1566 N N . GLN A 1 200 ? 0.992 -26.076 11.265 1.00 46.47 200 GLN A N 1
ATOM 1567 C CA . GLN A 1 200 ? 1.576 -26.021 12.596 1.00 46.47 200 GLN A CA 1
ATOM 1568 C C . GLN A 1 200 ? 0.543 -25.296 13.455 1.00 46.47 200 GLN A C 1
ATOM 1570 O O . GLN A 1 200 ? 0.171 -24.175 13.095 1.00 46.47 200 GLN A O 1
ATOM 1575 N N . PRO A 1 201 ? 0.016 -25.908 14.532 1.00 41.16 201 PRO A N 1
ATOM 1576 C CA . PRO A 1 201 ? -0.686 -25.122 15.528 1.00 41.16 201 PRO A CA 1
ATOM 1577 C C . PRO A 1 201 ? 0.270 -24.012 15.950 1.00 41.16 201 PRO A C 1
ATOM 1579 O O . PRO A 1 201 ? 1.437 -24.260 16.260 1.00 41.16 201 PRO A O 1
ATOM 1582 N N . PHE A 1 202 ? -0.213 -22.778 15.875 1.00 41.31 202 PHE A N 1
ATOM 1583 C CA . PHE A 1 202 ? 0.469 -21.629 16.436 1.00 41.31 202 PHE A CA 1
ATOM 1584 C C . PHE A 1 202 ? 0.788 -21.992 17.891 1.00 41.31 202 PHE A C 1
ATOM 1586 O O . PHE A 1 202 ? -0.125 -22.128 18.705 1.00 41.31 202 PHE A O 1
ATOM 1593 N N . ASN A 1 203 ? 2.059 -22.249 18.209 1.00 44.69 203 ASN A N 1
ATOM 1594 C CA . ASN A 1 203 ? 2.460 -22.513 19.583 1.00 44.69 203 ASN A CA 1
ATOM 1595 C C . ASN A 1 203 ? 2.282 -21.182 20.321 1.00 44.69 203 ASN A C 1
ATOM 1597 O O . ASN A 1 203 ? 3.075 -20.255 20.161 1.00 44.69 203 ASN A O 1
ATOM 1601 N N . GLY A 1 204 ? 1.166 -21.054 21.039 1.00 42.88 204 GLY A N 1
ATOM 1602 C CA . GLY A 1 204 ? 0.647 -19.817 21.627 1.00 42.88 204 GLY A CA 1
ATOM 1603 C C . GLY A 1 204 ? 1.476 -19.227 22.771 1.00 42.88 204 GLY A C 1
ATOM 1604 O O . GLY A 1 204 ? 0.918 -18.541 23.619 1.00 42.88 204 GLY A O 1
ATOM 1605 N N . SER A 1 205 ? 2.789 -19.461 22.829 1.00 48.28 205 SER A N 1
ATOM 1606 C CA . SER A 1 205 ? 3.636 -18.970 23.923 1.00 48.28 205 SER A CA 1
ATOM 1607 C C . SER A 1 205 ? 4.113 -17.524 23.748 1.00 48.28 205 SER A C 1
ATOM 1609 O O . SER A 1 205 ? 4.630 -16.948 24.700 1.00 48.28 205 SER A O 1
ATOM 1611 N N . LEU A 1 206 ? 3.948 -16.916 22.566 1.00 46.56 206 LEU A N 1
ATOM 1612 C CA . LEU A 1 206 ? 4.391 -15.535 22.290 1.00 46.56 206 LEU A CA 1
ATOM 1613 C C . LEU A 1 206 ? 3.284 -14.478 22.414 1.00 46.56 206 LEU A C 1
ATOM 1615 O O . LEU A 1 206 ? 3.581 -13.290 22.494 1.00 46.56 206 LEU A O 1
ATOM 1619 N N . PHE A 1 207 ? 2.025 -14.908 22.498 1.00 44.91 207 PHE A N 1
ATOM 1620 C CA . PHE A 1 207 ? 0.865 -14.053 22.764 1.00 44.91 207 PHE A CA 1
ATOM 1621 C C . PHE A 1 207 ? 0.082 -14.574 23.968 1.00 44.91 207 PHE A C 1
ATOM 1623 O O . PHE A 1 207 ? -1.145 -14.635 23.946 1.00 44.91 207 PHE A O 1
ATOM 1630 N N . ALA A 1 208 ? 0.785 -14.956 25.037 1.00 47.53 208 ALA A N 1
ATOM 1631 C CA . ALA A 1 208 ? 0.123 -15.031 26.328 1.00 47.53 208 ALA A CA 1
ATOM 1632 C C . ALA A 1 208 ? -0.426 -13.622 26.631 1.00 47.53 208 ALA A C 1
ATOM 1634 O O . ALA A 1 208 ? 0.365 -12.670 26.665 1.00 47.53 208 ALA A O 1
ATOM 1635 N N . PRO A 1 209 ? -1.747 -13.438 26.808 1.00 44.22 209 PRO A N 1
ATOM 1636 C CA . PRO A 1 209 ? -2.270 -12.169 27.277 1.00 44.22 209 PRO A CA 1
ATOM 1637 C C . PRO A 1 209 ? -1.617 -11.890 28.631 1.00 44.22 209 PRO A C 1
ATOM 1639 O O . PRO A 1 209 ? -1.841 -12.614 29.601 1.00 44.22 209 PRO A O 1
ATOM 1642 N N . ARG A 1 210 ? -0.763 -10.864 28.695 1.00 48.34 210 ARG A N 1
ATOM 1643 C CA . ARG A 1 210 ? -0.289 -10.336 29.972 1.00 48.34 210 ARG A CA 1
ATOM 1644 C C . ARG A 1 210 ? -1.519 -9.839 30.731 1.00 48.34 210 ARG A C 1
ATOM 1646 O O . ARG A 1 210 ? -2.083 -8.814 30.375 1.00 48.34 210 ARG A O 1
ATOM 1653 N N . GLY A 1 211 ? -1.928 -10.612 31.736 1.00 44.25 211 GLY A N 1
ATOM 1654 C CA . GLY A 1 211 ? -2.839 -10.207 32.802 1.00 44.25 211 GLY A CA 1
ATOM 1655 C C . GLY A 1 211 ? -4.286 -9.963 32.379 1.00 44.25 211 GLY A C 1
ATOM 1656 O O . GLY A 1 211 ? -4.694 -8.825 32.167 1.00 44.25 211 GLY A O 1
ATOM 1657 N N . ARG A 1 212 ? -5.115 -11.015 32.383 1.00 42.38 212 ARG A N 1
ATOM 1658 C CA . ARG A 1 212 ? -6.526 -10.830 32.743 1.00 42.38 212 ARG A CA 1
ATOM 1659 C C . ARG A 1 212 ? -6.594 -10.642 34.257 1.00 42.38 212 ARG A C 1
ATOM 1661 O O . ARG A 1 212 ? -6.134 -11.504 34.999 1.00 42.38 212 ARG A O 1
ATOM 1668 N N . PHE A 1 213 ? -7.165 -9.510 34.652 1.00 47.88 213 PHE A N 1
ATOM 1669 C CA . PHE A 1 213 ? -7.838 -9.258 35.924 1.00 47.88 213 PHE A CA 1
ATOM 1670 C C . PHE A 1 213 ? -8.374 -10.558 36.559 1.00 47.88 213 PHE A C 1
ATOM 1672 O O . PHE A 1 213 ? -9.211 -11.234 35.956 1.00 47.88 213 PHE A O 1
ATOM 1679 N N . GLN A 1 214 ? -7.896 -10.898 37.756 1.00 45.38 214 GLN A N 1
ATOM 1680 C CA . GLN A 1 214 ? -8.621 -11.779 38.673 1.00 45.38 214 GLN A CA 1
ATOM 1681 C C . GLN A 1 214 ? -9.695 -10.919 39.351 1.00 45.38 214 GLN A C 1
ATOM 1683 O O . GLN A 1 214 ? -9.326 -9.923 39.970 1.00 45.38 214 GLN A O 1
ATOM 1688 N N . PRO A 1 215 ? -10.996 -11.229 39.226 1.00 43.78 215 PRO A N 1
ATOM 1689 C CA . PRO A 1 215 ? -11.982 -10.660 40.126 1.00 43.78 215 PRO A CA 1
ATOM 1690 C C . PRO A 1 215 ? -11.874 -11.361 41.487 1.00 43.78 215 PRO A C 1
ATOM 1692 O O . PRO A 1 215 ? -11.704 -12.580 41.568 1.00 43.78 215 PRO A O 1
ATOM 1695 N N . ASP A 1 216 ? -11.923 -10.543 42.531 1.00 48.09 216 ASP A N 1
ATOM 1696 C CA . ASP A 1 216 ? -11.779 -10.884 43.940 1.00 48.09 216 ASP A CA 1
ATOM 1697 C C . ASP A 1 216 ? -12.751 -11.956 44.460 1.00 48.09 216 ASP A C 1
ATOM 1699 O O . ASP A 1 216 ? -13.889 -12.087 44.014 1.00 48.09 216 ASP A O 1
ATOM 1703 N N . GLY A 1 217 ? -12.307 -12.624 45.529 1.00 49.34 217 GLY A N 1
ATOM 1704 C CA . GLY A 1 217 ? -13.140 -12.780 46.722 1.00 49.34 217 GLY A CA 1
ATOM 1705 C C . GLY A 1 217 ? -14.275 -13.798 46.658 1.00 49.34 217 GLY A C 1
ATOM 1706 O O . GLY A 1 217 ? -15.448 -13.437 46.687 1.00 49.34 217 GLY A O 1
ATOM 1707 N N . ALA A 1 218 ? -13.940 -15.086 46.748 1.00 41.06 218 ALA A N 1
ATOM 1708 C CA . ALA A 1 218 ? -14.890 -16.068 47.261 1.00 41.06 218 ALA A CA 1
ATOM 1709 C C . ALA A 1 218 ? -15.064 -15.864 48.779 1.00 41.06 218 ALA A C 1
ATOM 1711 O O . ALA A 1 218 ? -14.304 -16.396 49.590 1.00 41.06 218 ALA A O 1
ATOM 1712 N N . VAL A 1 219 ? -16.074 -15.075 49.152 1.00 51.81 219 VAL A N 1
ATOM 1713 C CA . VAL A 1 219 ? -16.654 -15.056 50.499 1.00 51.81 219 VAL A CA 1
ATOM 1714 C C . VAL A 1 219 ? -17.197 -16.457 50.786 1.00 51.81 219 VAL A C 1
ATOM 1716 O O . VAL A 1 219 ? -18.178 -16.889 50.183 1.00 51.81 219 VAL A O 1
ATOM 1719 N N . LYS A 1 220 ? -16.548 -17.190 51.695 1.00 47.78 220 LYS A N 1
ATOM 1720 C CA . LYS A 1 220 ? -17.135 -18.390 52.298 1.00 47.78 220 LYS A CA 1
ATOM 1721 C C . LYS A 1 220 ? -18.146 -17.943 53.350 1.00 47.78 220 LYS A C 1
ATOM 1723 O O . LYS A 1 220 ? -17.759 -17.404 54.382 1.00 47.78 220 LYS A O 1
ATOM 1728 N N . GLY A 1 221 ? -19.426 -18.142 53.051 1.00 56.94 221 GLY A N 1
ATOM 1729 C CA . GLY A 1 221 ? -20.506 -18.094 54.028 1.00 56.94 221 GLY A CA 1
ATOM 1730 C C . GLY A 1 221 ? -20.703 -19.463 54.680 1.00 56.94 221 GLY A C 1
ATOM 1731 O O . GLY A 1 221 ? -20.775 -20.458 53.961 1.00 56.94 221 GLY A O 1
ATOM 1732 N N . ASN A 1 222 ? -20.817 -19.422 56.013 1.00 43.75 222 ASN A N 1
ATOM 1733 C CA . ASN A 1 222 ? -21.215 -20.443 56.996 1.00 43.75 222 ASN A CA 1
ATOM 1734 C C . ASN A 1 222 ? -20.373 -21.718 57.128 1.00 43.75 222 ASN A C 1
ATOM 1736 O O . ASN A 1 222 ? -20.444 -22.606 56.254 1.00 43.75 222 ASN A O 1
#

Radius of gyration: 27.59 Å; chains: 1; bounding box: 67×42×94 Å

Organism: Pleurodeles waltl (NCBI:txid8319)

Sequence (222 aa):
MPRFTAKLYPLQDMLKDLPDSIPNDCFVASLVMFTSVVEDANIRDSVDEKVDVALKKVYSGAPLSLRARIYRTYVVQSLISDTKSLYRALDESSDCSEVLEYIDHQVEFLSDVPFDIVRVSAVSGGACVVARHNLVLRDWEIDADQRSSALQMPFQGSVLFGTQLKEKLHKLCKEKKNPSSLKSLPGDRQPSKLKSSLHQPFNGSLFAPRGRFQPDGAVKGN

pLDDT: mean 76.51, std 18.27, range [41.06, 97.38]

Foldseek 3Di:
DPPVLCVVQPDDPVCPPVDLWDDDDVVVVVCLVVPPPDPDDPSDDPLNVLLVVLVRLLSNLVVSLVSLVVVLVVLVVVLVVLVVVLVVCVVVVHDCVVSVVSNVVSVVSNVCSVVVSVVSNVRSVVSVLLSVLSVVCVPPPDDPVVSVVQSPADDPPQDSRPCVVVVVVVVVCVVVVHPPVVPDDPPPPRPPPPPPVVPPPPPCPVPPPDDDDDDDDDDDDD